Protein AF-A0A2G9UJF1-F1 (afdb_monomer_lite)

Organism: Teladorsagia circumcincta (NCBI:txid45464)

Radius of gyration: 28.94 Å; chains: 1; bounding box: 96×34×101 Å

pLDDT: mean 72.4, std 16.34, range [32.34, 91.12]

Structure (mmCIF, N/CA/C/O backbone):
data_AF-A0A2G9UJF1-F1
#
_entry.id   AF-A0A2G9UJF1-F1
#
loop_
_atom_site.group_PDB
_atom_site.id
_atom_site.type_symbol
_atom_site.label_atom_id
_atom_site.label_alt_id
_atom_site.label_comp_id
_atom_site.label_asym_id
_atom_site.label_entity_id
_atom_site.label_seq_id
_atom_site.pdbx_PDB_ins_code
_atom_site.Cartn_x
_atom_site.Cartn_y
_atom_site.Cartn_z
_atom_site.occupancy
_atom_site.B_iso_or_equiv
_atom_site.auth_seq_id
_atom_site.auth_comp_id
_atom_site.auth_asym_id
_atom_site.auth_atom_id
_atom_site.pdbx_PDB_model_num
ATOM 1 N N . MET A 1 1 ? 57.925 8.001 67.616 1.00 33.91 1 MET A N 1
ATOM 2 C CA . MET A 1 1 ? 57.788 6.537 67.754 1.00 33.91 1 MET A CA 1
ATOM 3 C C . MET A 1 1 ? 56.327 6.221 67.465 1.00 33.91 1 MET A C 1
ATOM 5 O O . MET A 1 1 ? 55.495 6.988 67.926 1.00 33.91 1 MET A O 1
ATOM 9 N N . SER A 1 2 ? 56.074 5.220 66.618 1.00 34.94 2 SER A N 1
ATOM 10 C CA . SER A 1 2 ? 54.789 4.689 66.114 1.00 34.94 2 SER A CA 1
ATOM 11 C C . SER A 1 2 ? 53.631 4.701 67.137 1.00 34.94 2 SER A C 1
ATOM 13 O O . SER A 1 2 ? 53.896 4.663 68.328 1.00 34.94 2 SER A O 1
ATOM 15 N N . GLN A 1 3 ? 52.340 4.686 66.783 1.00 32.34 3 GLN A N 1
ATOM 16 C CA . GLN A 1 3 ? 51.697 3.925 65.710 1.00 32.34 3 GLN A CA 1
ATOM 17 C C . GLN A 1 3 ? 50.234 4.382 65.508 1.00 32.34 3 GLN A C 1
ATOM 19 O O . GLN A 1 3 ? 49.592 4.891 66.420 1.00 32.34 3 GLN A O 1
ATOM 24 N N . LYS A 1 4 ? 49.764 4.161 64.282 1.00 39.44 4 LYS A N 1
ATOM 25 C CA . LYS A 1 4 ? 48.444 4.383 63.675 1.00 39.44 4 LYS A CA 1
ATOM 26 C C . LYS A 1 4 ? 47.326 3.573 64.354 1.00 39.44 4 LYS A C 1
ATOM 28 O O . LYS A 1 4 ? 47.559 2.398 64.621 1.00 39.44 4 LYS A O 1
ATOM 33 N N . THR A 1 5 ? 46.111 4.116 64.481 1.00 32.84 5 THR A N 1
ATOM 34 C CA . THR A 1 5 ? 44.854 3.386 64.184 1.00 32.84 5 THR A CA 1
ATOM 35 C C . THR A 1 5 ? 43.738 4.401 63.910 1.00 32.84 5 THR A C 1
ATOM 37 O O . THR A 1 5 ? 43.291 5.097 64.815 1.00 32.84 5 THR A O 1
ATOM 40 N N . GLU A 1 6 ? 43.355 4.512 62.639 1.00 36.22 6 GLU A N 1
ATOM 41 C CA . GLU A 1 6 ? 42.133 5.166 62.166 1.00 36.22 6 GLU A CA 1
ATOM 42 C C . GLU A 1 6 ? 40.998 4.142 62.283 1.00 36.22 6 GLU A C 1
ATOM 44 O O . GLU A 1 6 ? 41.146 3.008 61.822 1.00 36.22 6 GLU A O 1
ATOM 49 N N . THR A 1 7 ? 39.903 4.521 62.935 1.00 34.97 7 THR A N 1
ATOM 50 C CA . THR A 1 7 ? 38.626 3.803 62.885 1.00 34.97 7 THR A CA 1
ATOM 51 C C . THR A 1 7 ? 37.775 4.411 61.780 1.00 34.97 7 THR A C 1
ATOM 53 O O . THR A 1 7 ? 37.515 5.612 61.780 1.00 34.97 7 THR A O 1
ATOM 56 N N . SER A 1 8 ? 37.432 3.536 60.844 1.00 41.34 8 SER A N 1
ATOM 57 C CA . SER A 1 8 ? 36.454 3.644 59.769 1.00 41.34 8 SER A CA 1
ATOM 58 C C . SER A 1 8 ? 35.062 3.983 60.282 1.00 41.34 8 SER A C 1
ATOM 60 O O . SER A 1 8 ? 34.647 3.348 61.244 1.00 41.34 8 SER A O 1
ATOM 62 N N . ASP A 1 9 ? 34.369 4.875 59.582 1.00 36.41 9 ASP A N 1
ATOM 63 C CA . ASP A 1 9 ? 32.911 4.895 59.409 1.00 36.41 9 ASP A CA 1
ATOM 64 C C . ASP A 1 9 ? 32.661 5.666 58.097 1.00 36.41 9 ASP A C 1
ATOM 66 O O . ASP A 1 9 ? 32.435 6.874 58.093 1.00 36.41 9 ASP A O 1
ATOM 70 N N . ASP A 1 10 ? 32.853 4.974 56.969 1.00 40.16 10 ASP A N 1
ATOM 71 C CA . ASP A 1 10 ? 32.353 5.415 55.666 1.00 40.16 10 ASP A CA 1
ATOM 72 C C . ASP A 1 10 ? 30.919 4.880 55.557 1.00 40.16 10 ASP A C 1
ATOM 74 O O . ASP A 1 10 ? 30.698 3.725 55.187 1.00 40.16 10 ASP A O 1
ATOM 78 N N . ASP A 1 11 ? 29.950 5.707 55.951 1.00 46.09 11 ASP A N 1
ATOM 79 C CA . ASP A 1 11 ? 28.555 5.546 55.549 1.00 46.09 11 ASP A CA 1
ATOM 80 C C . ASP A 1 11 ? 28.490 5.862 54.046 1.00 46.09 11 ASP A C 1
ATOM 82 O O . ASP A 1 11 ? 28.353 7.013 53.626 1.00 46.09 11 ASP A O 1
ATOM 86 N N . GLU A 1 12 ? 28.677 4.832 53.219 1.00 46.00 12 GLU A N 1
ATOM 87 C CA . GLU A 1 12 ? 28.294 4.874 51.812 1.00 46.00 12 GLU A CA 1
ATOM 88 C C . GLU A 1 12 ? 26.764 4.954 51.759 1.00 46.00 12 GLU A C 1
ATOM 90 O O . GLU A 1 12 ? 26.063 3.943 51.783 1.00 46.00 12 GLU A O 1
ATOM 95 N N . ASP A 1 13 ? 26.250 6.185 51.736 1.00 43.88 13 ASP A N 1
ATOM 96 C CA . ASP A 1 13 ? 24.895 6.480 51.290 1.00 43.88 13 ASP A CA 1
ATOM 97 C C . ASP A 1 13 ? 24.738 5.885 49.880 1.00 43.88 13 ASP A C 1
ATOM 99 O O . ASP A 1 13 ? 25.184 6.465 48.884 1.00 43.88 13 ASP A O 1
ATOM 103 N N . GLU A 1 14 ? 24.129 4.699 49.794 1.00 41.69 14 GLU A N 1
ATOM 104 C CA . GLU A 1 14 ? 23.581 4.166 48.553 1.00 41.69 14 GLU A CA 1
ATOM 105 C C . GLU A 1 14 ? 22.534 5.173 48.067 1.00 41.69 14 GLU A C 1
ATOM 107 O O . GLU A 1 14 ? 21.384 5.196 48.508 1.00 41.69 14 GLU A O 1
ATOM 112 N N . VAL A 1 15 ? 22.968 6.076 47.187 1.00 47.06 15 VAL A N 1
ATOM 113 C CA . VAL A 1 15 ? 22.080 6.911 46.392 1.00 47.06 15 VAL A CA 1
ATOM 114 C C . VAL A 1 15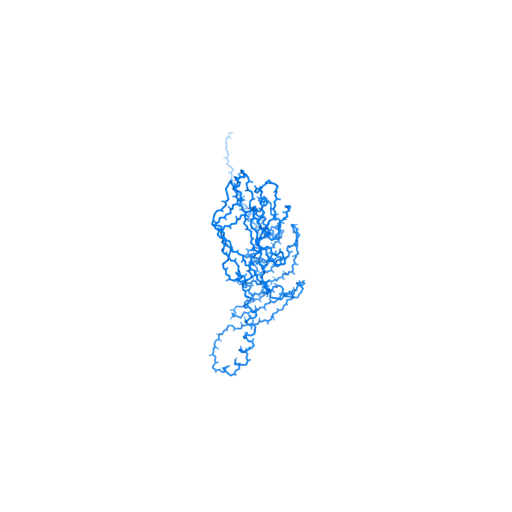 ? 21.262 5.937 45.556 1.00 47.06 15 VAL A C 1
ATOM 116 O O . VAL A 1 15 ? 21.744 5.435 44.543 1.00 47.06 15 VAL A O 1
ATOM 119 N N . GLU A 1 16 ? 20.042 5.636 46.005 1.00 43.28 16 GLU A N 1
ATOM 120 C CA . GLU A 1 16 ? 19.023 5.058 45.143 1.00 43.28 16 GLU A CA 1
ATOM 121 C C . GLU A 1 16 ? 18.920 5.989 43.932 1.00 43.28 16 GLU A C 1
ATOM 123 O O . GLU A 1 16 ? 18.423 7.117 44.025 1.00 43.28 16 GLU A O 1
ATOM 128 N N . GLU A 1 17 ? 19.489 5.550 42.806 1.00 42.12 17 GLU A N 1
ATOM 129 C CA . GLU A 1 17 ? 19.232 6.138 41.505 1.00 42.12 17 GLU A CA 1
ATOM 130 C C . GLU A 1 17 ? 17.715 6.079 41.335 1.00 42.12 17 GLU A C 1
ATOM 132 O O . GLU A 1 17 ? 17.143 5.025 41.064 1.00 42.12 17 GLU A O 1
ATOM 137 N N . ASN A 1 18 ? 17.047 7.210 41.581 1.00 45.59 18 ASN A N 1
ATOM 138 C CA . ASN A 1 18 ? 15.688 7.402 41.116 1.00 45.59 18 ASN A CA 1
ATOM 139 C C . ASN A 1 18 ? 15.753 7.102 39.624 1.00 45.59 18 ASN A C 1
ATOM 141 O O . ASN A 1 18 ? 16.416 7.831 38.886 1.00 45.59 18 ASN A O 1
ATOM 145 N N . GLU A 1 19 ? 15.136 5.997 39.212 1.00 47.41 19 GLU A N 1
ATOM 146 C CA . GLU A 1 19 ? 14.885 5.699 37.815 1.00 47.41 19 GLU A CA 1
ATOM 147 C C . GLU A 1 19 ? 14.099 6.892 37.276 1.00 47.41 19 GLU A C 1
ATOM 149 O O . GLU A 1 19 ? 12.889 7.001 37.483 1.00 47.41 19 GLU A O 1
ATOM 154 N N . ASP A 1 20 ? 14.824 7.847 36.690 1.00 53.78 20 ASP A N 1
ATOM 155 C CA . ASP A 1 20 ? 14.259 9.020 36.052 1.00 53.78 20 ASP A CA 1
ATOM 156 C C . ASP A 1 20 ? 13.128 8.517 35.163 1.00 53.78 20 ASP A C 1
ATOM 158 O O . ASP A 1 20 ? 13.366 7.709 34.260 1.00 53.78 20 ASP A O 1
ATOM 162 N N . GLU A 1 21 ? 11.894 8.954 35.440 1.00 50.75 21 GLU A N 1
ATOM 163 C CA . GLU A 1 21 ? 10.748 8.699 34.576 1.00 50.75 21 GLU A CA 1
ATOM 164 C C . GLU A 1 21 ? 11.161 9.091 33.154 1.00 50.75 21 GLU A C 1
ATOM 166 O O . GLU A 1 21 ? 11.243 10.275 32.811 1.00 50.75 21 GLU A O 1
ATOM 171 N N . VAL A 1 22 ? 11.502 8.091 32.334 1.00 55.78 22 VAL A N 1
ATOM 172 C CA . VAL A 1 22 ? 12.028 8.301 30.990 1.00 55.78 22 VAL A CA 1
ATOM 173 C C . VAL A 1 22 ? 10.922 8.968 30.201 1.00 55.78 22 VAL A C 1
ATOM 175 O O . VAL A 1 22 ? 9.988 8.307 29.754 1.00 55.78 22 VAL A O 1
ATOM 178 N N . ASN A 1 23 ? 11.002 10.289 30.054 1.00 52.09 23 ASN A N 1
ATOM 179 C CA . ASN A 1 23 ? 9.987 11.035 29.339 1.00 52.09 23 ASN A CA 1
ATOM 180 C C . ASN A 1 23 ? 9.967 10.536 27.880 1.00 52.09 23 ASN A C 1
ATOM 182 O O . ASN A 1 23 ? 10.921 10.791 27.134 1.00 52.09 23 ASN A O 1
ATOM 186 N N . PRO A 1 24 ? 8.894 9.857 27.432 1.00 52.72 24 PRO A N 1
ATOM 187 C CA . PRO A 1 24 ? 8.840 9.254 26.103 1.00 52.72 24 PRO A CA 1
ATOM 188 C C . PRO A 1 24 ? 8.869 10.304 24.980 1.00 52.72 24 PRO A C 1
ATOM 190 O O . PRO A 1 24 ? 9.110 9.965 23.823 1.00 52.72 24 PRO A O 1
ATOM 193 N N . SER A 1 25 ? 8.696 11.597 25.296 1.00 58.84 25 SER A N 1
ATOM 194 C CA . SER A 1 25 ? 8.896 12.678 24.327 1.00 58.84 25 SER A CA 1
ATOM 195 C C . SER A 1 25 ? 10.366 12.930 23.975 1.00 58.84 25 SER A C 1
ATOM 197 O O . SER A 1 25 ? 10.631 13.554 22.948 1.00 58.84 25 SER A O 1
ATOM 199 N N . LEU A 1 26 ? 11.318 12.497 24.813 1.00 57.78 26 LEU A N 1
ATOM 200 C CA . LEU A 1 26 ? 12.757 12.683 24.578 1.00 57.78 26 LEU A CA 1
ATOM 201 C C . LEU A 1 26 ? 13.316 11.665 23.572 1.00 57.78 26 LEU A C 1
ATOM 203 O O . LEU A 1 26 ? 14.229 12.006 22.827 1.00 57.78 26 LEU A O 1
ATOM 207 N N . ASN A 1 27 ? 12.723 10.468 23.490 1.00 65.44 27 ASN A N 1
ATOM 208 C CA . ASN A 1 27 ? 13.118 9.396 22.571 1.00 65.44 27 ASN A CA 1
ATOM 209 C C . ASN A 1 27 ? 11.886 8.805 21.859 1.00 65.44 27 ASN A C 1
ATOM 211 O O . ASN A 1 27 ? 11.467 7.690 22.177 1.00 65.44 27 ASN A O 1
ATOM 215 N N . PRO A 1 28 ? 11.269 9.535 20.911 1.00 70.06 28 PRO A N 1
ATOM 216 C CA . PRO A 1 28 ? 10.121 9.014 20.184 1.00 70.06 28 PRO A CA 1
ATOM 217 C C . PRO A 1 28 ? 10.532 7.797 19.352 1.00 70.06 28 PRO A C 1
ATOM 219 O O . PRO A 1 28 ? 11.593 7.786 18.725 1.00 70.06 28 PRO A O 1
ATOM 222 N N . HIS A 1 29 ? 9.659 6.797 19.292 1.00 77.25 29 HIS A N 1
ATOM 223 C CA . HIS A 1 29 ? 9.800 5.720 18.324 1.00 77.25 29 HIS A CA 1
ATOM 224 C C . HIS A 1 29 ? 9.595 6.268 16.914 1.00 77.25 29 HIS A C 1
ATOM 226 O O . HIS A 1 29 ? 8.967 7.308 16.707 1.00 77.25 29 HIS A O 1
ATOM 232 N N . VAL A 1 30 ? 10.157 5.590 15.922 1.00 80.56 30 VAL A N 1
ATOM 233 C CA . VAL A 1 30 ? 10.197 6.112 14.560 1.00 80.56 30 VAL A CA 1
ATOM 234 C C . VAL A 1 30 ? 9.833 5.022 13.568 1.00 80.56 30 VAL A C 1
ATOM 236 O O . VAL A 1 30 ? 10.267 3.881 13.697 1.00 80.56 30 VAL A O 1
ATOM 239 N N . ILE A 1 31 ? 9.039 5.390 12.568 1.00 80.19 31 ILE A N 1
ATOM 240 C CA . ILE A 1 31 ? 8.749 4.568 11.398 1.00 80.19 31 ILE A CA 1
ATOM 241 C C . ILE A 1 31 ? 9.551 5.143 10.242 1.00 80.19 31 ILE A C 1
ATOM 243 O O . ILE A 1 31 ? 9.355 6.299 9.863 1.00 80.19 31 ILE A O 1
ATOM 247 N N . SER A 1 32 ? 10.432 4.328 9.675 1.00 81.44 32 SER A N 1
ATOM 248 C CA . SER A 1 32 ? 11.244 4.702 8.523 1.00 81.44 32 SER A CA 1
ATOM 249 C C . SER A 1 32 ? 10.793 3.930 7.288 1.00 81.44 32 SER A C 1
ATOM 251 O O . SER A 1 32 ? 10.699 2.703 7.320 1.00 81.44 32 SER A O 1
ATOM 253 N N . VAL A 1 33 ? 10.519 4.640 6.193 1.00 75.19 33 VAL A N 1
ATOM 254 C CA . VAL A 1 33 ? 10.193 4.037 4.894 1.00 75.19 33 VAL A CA 1
ATOM 255 C C . VAL A 1 33 ? 11.425 4.096 4.008 1.00 75.19 33 VAL A C 1
ATOM 257 O O . VAL A 1 33 ? 11.962 5.171 3.753 1.00 75.19 33 VAL A O 1
ATOM 260 N N . PHE A 1 34 ? 11.860 2.941 3.514 1.00 75.31 34 PHE A N 1
ATOM 261 C CA . PHE A 1 34 ? 13.031 2.823 2.652 1.00 75.31 34 PHE A CA 1
ATOM 262 C C . PHE A 1 34 ? 12.611 2.580 1.204 1.00 75.31 34 PHE A C 1
ATOM 264 O O . PHE A 1 34 ? 11.796 1.702 0.922 1.00 75.31 34 PHE A O 1
ATOM 271 N N . ASP A 1 35 ? 13.203 3.334 0.279 1.00 70.88 35 ASP A N 1
ATOM 272 C CA . ASP A 1 35 ? 13.165 2.998 -1.143 1.00 70.88 35 ASP A CA 1
ATOM 273 C C . ASP A 1 35 ? 14.324 2.042 -1.431 1.00 70.88 35 ASP A C 1
ATOM 275 O O . ASP A 1 35 ? 15.495 2.434 -1.413 1.00 70.88 35 ASP A O 1
ATOM 279 N N . LEU A 1 36 ? 13.989 0.781 -1.707 1.00 70.94 36 LEU A N 1
ATOM 280 C CA . LEU A 1 36 ? 14.959 -0.285 -1.975 1.00 70.94 36 LEU A CA 1
ATOM 281 C C . LEU A 1 36 ? 15.839 -0.008 -3.201 1.00 70.94 36 LEU A C 1
ATOM 283 O O . LEU A 1 36 ? 16.840 -0.686 -3.394 1.00 70.94 36 LEU A O 1
ATOM 287 N N . ARG A 1 37 ? 15.504 0.987 -4.028 1.00 73.19 37 ARG A N 1
ATOM 288 C CA . ARG A 1 37 ? 16.333 1.409 -5.165 1.00 73.19 37 ARG A CA 1
ATOM 289 C C . ARG A 1 37 ? 17.435 2.388 -4.753 1.00 73.19 37 ARG A C 1
ATOM 291 O O . ARG A 1 37 ? 18.397 2.553 -5.497 1.00 73.19 37 ARG A O 1
ATOM 298 N N . LYS A 1 38 ? 17.287 3.060 -3.604 1.00 69.81 38 LYS A N 1
ATOM 299 C CA . LYS A 1 38 ? 18.187 4.123 -3.121 1.00 69.81 38 LYS A CA 1
ATOM 300 C C . LYS A 1 38 ? 19.139 3.668 -2.006 1.00 69.81 38 LYS A C 1
ATOM 302 O O . LYS A 1 38 ? 20.125 4.349 -1.771 1.00 69.81 38 LYS A O 1
ATOM 307 N N . CYS A 1 39 ? 18.890 2.510 -1.387 1.00 53.06 39 CYS A N 1
ATOM 308 C CA . CYS A 1 39 ? 19.798 1.693 -0.555 1.00 53.06 39 CYS A CA 1
ATOM 309 C C . CYS A 1 39 ? 20.609 2.336 0.596 1.00 53.06 39 CYS A C 1
ATOM 311 O O . CYS A 1 39 ? 21.350 1.593 1.237 1.00 53.06 39 CYS A O 1
ATOM 313 N N . THR A 1 40 ? 20.501 3.630 0.911 1.00 68.56 40 THR A N 1
ATOM 314 C CA . THR A 1 40 ? 21.317 4.239 1.987 1.00 68.56 40 THR A CA 1
ATOM 315 C C . THR A 1 40 ? 20.518 4.994 3.037 1.00 68.56 40 THR A C 1
ATOM 317 O O . THR A 1 40 ? 20.814 4.842 4.218 1.00 68.56 40 THR A O 1
ATOM 320 N N . ASP A 1 41 ? 19.478 5.730 2.641 1.00 76.12 41 ASP A N 1
ATOM 321 C CA . ASP A 1 41 ? 18.735 6.607 3.550 1.00 76.12 41 ASP A CA 1
ATOM 322 C C . ASP A 1 41 ? 17.223 6.349 3.476 1.00 76.12 41 ASP A C 1
ATOM 324 O O . ASP A 1 41 ? 16.695 6.056 2.392 1.00 76.12 41 ASP A O 1
ATOM 328 N N . PRO A 1 42 ? 16.501 6.438 4.611 1.00 74.44 42 PRO A N 1
ATOM 329 C CA . PRO A 1 42 ? 15.051 6.380 4.590 1.00 74.44 42 PRO A CA 1
ATOM 330 C C . PRO A 1 42 ? 14.510 7.571 3.799 1.00 74.44 42 PRO A C 1
ATOM 332 O O . PRO A 1 42 ? 14.932 8.707 3.974 1.00 74.44 42 PRO A O 1
ATOM 335 N N . VAL A 1 43 ? 13.548 7.296 2.928 1.00 74.50 43 VAL A N 1
ATOM 336 C CA . VAL A 1 43 ? 12.841 8.309 2.134 1.00 74.50 43 VAL A CA 1
ATOM 337 C C . VAL A 1 43 ? 11.788 9.025 2.978 1.00 74.50 43 VAL A C 1
ATOM 339 O O . VAL A 1 43 ? 11.285 10.074 2.589 1.00 74.50 43 VAL A O 1
ATOM 342 N N . LEU A 1 44 ? 11.423 8.439 4.118 1.00 76.12 44 LEU A N 1
ATOM 343 C CA . LEU A 1 44 ? 10.433 8.981 5.028 1.00 76.12 44 LEU A CA 1
ATOM 344 C C . LEU A 1 44 ? 10.749 8.576 6.455 1.00 76.12 44 LEU A C 1
ATOM 346 O O . LEU A 1 44 ? 11.027 7.403 6.704 1.00 76.12 44 LEU A O 1
ATOM 350 N N . THR A 1 45 ? 10.623 9.513 7.386 1.00 79.31 45 THR A N 1
ATOM 351 C CA . THR A 1 45 ? 10.830 9.261 8.811 1.00 79.31 45 THR A CA 1
ATOM 352 C C . THR A 1 45 ? 9.692 9.881 9.613 1.00 79.31 45 THR A C 1
ATOM 354 O O . THR A 1 45 ? 9.521 11.096 9.635 1.00 79.31 45 THR A O 1
ATOM 357 N N . ILE A 1 46 ? 8.903 9.047 10.286 1.00 79.00 46 ILE A N 1
ATOM 358 C CA . ILE A 1 46 ? 7.706 9.455 11.024 1.00 79.00 46 ILE A CA 1
ATOM 359 C C . ILE A 1 46 ? 7.929 9.188 12.506 1.00 79.00 46 ILE A C 1
ATOM 361 O O . ILE A 1 46 ? 8.134 8.045 12.907 1.00 79.00 46 ILE A O 1
ATOM 365 N N . LYS A 1 47 ? 7.850 10.229 13.335 1.00 79.00 47 LYS A N 1
ATOM 366 C CA . LYS A 1 47 ? 7.946 10.098 14.794 1.00 79.00 47 LYS A CA 1
ATOM 367 C C . LYS A 1 47 ? 6.603 9.681 15.384 1.00 79.00 47 LYS A C 1
ATOM 369 O O . LYS A 1 47 ? 5.589 10.317 15.115 1.00 79.00 47 LYS A O 1
ATOM 374 N N . VAL A 1 48 ? 6.623 8.668 16.235 1.00 74.69 48 VAL A N 1
ATOM 375 C CA . VAL A 1 48 ? 5.498 8.149 17.011 1.00 74.69 48 VAL A CA 1
ATOM 376 C C . VAL A 1 48 ? 5.891 8.126 18.488 1.00 74.69 48 VAL A C 1
ATOM 378 O O . VAL A 1 48 ? 6.958 7.658 18.864 1.00 74.69 48 VAL A O 1
ATOM 381 N N . GLY A 1 49 ? 5.049 8.700 19.346 1.00 71.06 49 GLY A N 1
ATOM 382 C CA . GLY A 1 49 ? 5.398 8.974 20.748 1.00 71.06 49 GLY A CA 1
ATOM 383 C C . GLY A 1 49 ? 5.400 7.762 21.686 1.00 71.06 49 GLY A C 1
ATOM 384 O O . GLY A 1 49 ? 5.545 7.938 22.890 1.00 71.06 49 GLY A O 1
ATOM 385 N N . SER A 1 50 ? 5.174 6.549 21.182 1.00 80.88 50 SER A N 1
ATOM 386 C CA . SER A 1 50 ? 5.067 5.324 21.987 1.00 80.88 50 SER A CA 1
ATOM 387 C C . SER A 1 50 ? 5.531 4.113 21.183 1.00 80.88 50 SER A C 1
ATOM 389 O O . SER A 1 50 ? 5.644 4.191 19.957 1.00 80.88 50 SER A O 1
ATOM 391 N N . SER A 1 51 ? 5.828 3.010 21.874 1.00 83.12 51 SER A N 1
ATOM 392 C CA . SER A 1 51 ? 6.328 1.780 21.256 1.00 83.12 51 SER A CA 1
ATOM 393 C C . SER A 1 51 ? 5.347 1.238 20.224 1.00 83.12 51 SER A C 1
ATOM 395 O O . SER A 1 51 ? 4.131 1.268 20.417 1.00 83.12 51 SER A O 1
ATOM 397 N N . ILE A 1 52 ? 5.890 0.821 19.083 1.00 85.50 52 ILE A N 1
ATOM 398 C CA . ILE A 1 52 ? 5.122 0.418 17.910 1.00 85.50 52 ILE A CA 1
ATOM 399 C C . ILE A 1 52 ? 4.878 -1.085 17.983 1.00 85.50 52 ILE A C 1
ATOM 401 O O . ILE A 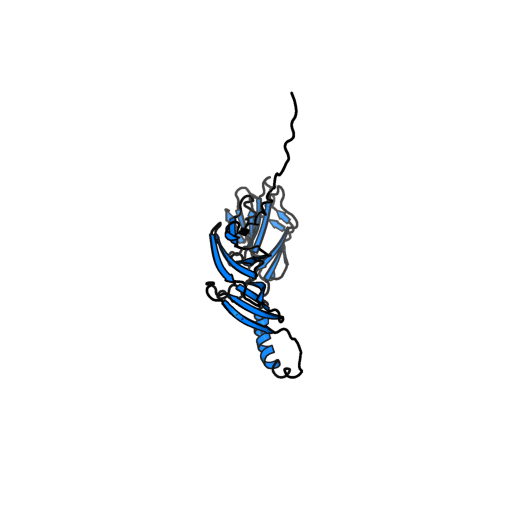1 52 ? 5.821 -1.870 17.925 1.00 85.50 52 ILE A O 1
ATOM 405 N N . ASN A 1 53 ? 3.608 -1.473 18.012 1.00 84.69 53 ASN A N 1
ATOM 406 C CA . ASN A 1 53 ? 3.193 -2.869 17.953 1.00 84.69 53 ASN A CA 1
ATOM 407 C C . ASN A 1 53 ? 3.077 -3.358 16.505 1.00 84.69 53 ASN A C 1
ATOM 409 O O . ASN A 1 53 ? 3.494 -4.459 16.151 1.00 84.69 53 ASN A O 1
ATOM 413 N N . ARG A 1 54 ? 2.472 -2.524 15.649 1.00 86.75 54 ARG A N 1
ATOM 414 C CA . ARG A 1 54 ? 2.107 -2.891 14.279 1.00 86.75 54 ARG A CA 1
ATOM 415 C C . ARG A 1 54 ? 2.248 -1.704 13.342 1.00 86.75 54 ARG A C 1
ATOM 417 O O . ARG A 1 54 ? 1.849 -0.595 13.679 1.00 86.75 54 ARG A O 1
ATOM 424 N N . VAL A 1 55 ? 2.738 -1.963 12.137 1.00 88.25 55 VAL A N 1
ATOM 425 C CA . VAL A 1 55 ? 2.732 -1.021 11.012 1.00 88.25 55 VAL A CA 1
ATOM 426 C C . VAL A 1 55 ? 2.199 -1.750 9.792 1.00 88.25 55 VAL A C 1
ATOM 428 O O . VAL A 1 55 ? 2.462 -2.939 9.616 1.00 88.25 55 VAL A O 1
ATOM 431 N N . GLY A 1 56 ? 1.464 -1.045 8.942 1.00 86.44 56 GLY A N 1
ATOM 432 C CA . GLY A 1 56 ? 1.029 -1.594 7.669 1.00 86.44 56 GLY A CA 1
ATOM 433 C C . GLY A 1 56 ? 0.693 -0.521 6.647 1.00 86.44 56 GLY A C 1
ATOM 434 O O . GLY A 1 56 ? 0.540 0.659 6.964 1.00 86.44 56 GLY A O 1
ATOM 435 N N . CYS A 1 57 ? 0.558 -0.955 5.399 1.00 86.00 57 CYS A N 1
ATOM 436 C CA . CYS A 1 57 ? 0.127 -0.114 4.291 1.00 86.00 57 CYS A CA 1
ATOM 437 C C . CYS A 1 57 ? -1.297 -0.513 3.895 1.00 86.00 57 CYS A C 1
ATOM 439 O O . CYS A 1 57 ? -1.535 -1.649 3.494 1.00 86.00 57 CYS A O 1
ATOM 441 N N . LEU A 1 58 ? -2.240 0.426 3.979 1.00 86.06 58 LEU A N 1
ATOM 442 C CA . LEU A 1 58 ? -3.606 0.253 3.470 1.00 86.06 58 LEU A CA 1
ATOM 443 C C . LEU A 1 58 ? -3.669 0.543 1.964 1.00 86.06 58 LEU A C 1
ATOM 445 O O . LEU A 1 58 ? -4.485 -0.023 1.240 1.00 86.06 58 LEU A O 1
ATOM 449 N N . SER A 1 59 ? -2.810 1.447 1.491 1.00 83.00 59 SER A N 1
ATOM 450 C CA . SER A 1 59 ? -2.570 1.740 0.075 1.00 83.00 59 SER A CA 1
ATOM 451 C C . SER A 1 59 ? -1.183 2.371 -0.096 1.00 83.00 59 SER A C 1
ATOM 453 O O . SER A 1 59 ? -0.506 2.642 0.894 1.00 83.00 59 SER A O 1
ATOM 455 N N . LYS A 1 60 ? -0.779 2.691 -1.333 1.00 76.81 60 LYS A N 1
ATOM 456 C CA . LYS A 1 60 ? 0.478 3.420 -1.606 1.00 76.81 60 LYS A CA 1
ATOM 457 C C . LYS A 1 60 ? 0.595 4.750 -0.857 1.00 76.81 60 LYS A C 1
ATOM 459 O O . LYS A 1 60 ? 1.700 5.190 -0.572 1.00 76.81 60 LYS A O 1
ATOM 464 N N . ARG A 1 61 ? -0.542 5.394 -0.574 1.00 82.25 61 ARG A N 1
ATOM 465 C CA . ARG A 1 61 ? -0.620 6.709 0.078 1.00 82.25 61 ARG A CA 1
ATOM 466 C C . ARG A 1 61 ? -1.285 6.661 1.450 1.00 82.25 61 ARG A C 1
ATOM 468 O O . ARG A 1 61 ? -1.657 7.700 1.972 1.00 82.25 61 ARG A O 1
ATOM 475 N N . LEU A 1 62 ? -1.491 5.472 2.016 1.00 87.56 62 LEU A N 1
ATOM 476 C CA . LEU A 1 62 ? -2.089 5.323 3.340 1.00 87.56 62 LEU A CA 1
ATOM 477 C C . LEU A 1 62 ? -1.301 4.292 4.122 1.00 87.56 62 LEU A C 1
ATOM 479 O O . LEU A 1 62 ? -1.402 3.092 3.863 1.00 87.56 62 LEU A O 1
ATOM 483 N N . ILE A 1 63 ? -0.540 4.784 5.085 1.00 89.69 63 ILE A N 1
ATOM 484 C CA . ILE A 1 63 ? 0.236 3.979 6.021 1.00 89.69 63 ILE A CA 1
ATOM 485 C C . ILE A 1 63 ? -0.417 4.140 7.387 1.00 89.69 63 ILE A C 1
ATOM 487 O O . ILE A 1 63 ? -0.901 5.221 7.715 1.00 89.69 63 ILE A O 1
ATOM 491 N N . TYR A 1 64 ? -0.448 3.084 8.186 1.00 90.62 64 TYR A N 1
ATOM 492 C CA . TYR A 1 64 ? -0.898 3.171 9.567 1.00 90.62 64 TYR A CA 1
ATOM 493 C C . TYR A 1 64 ? 0.131 2.573 10.511 1.00 90.62 64 TYR A C 1
ATOM 495 O O . TYR A 1 64 ? 0.882 1.665 10.150 1.00 90.62 64 TYR A O 1
ATOM 503 N N . ALA A 1 65 ? 0.131 3.082 11.735 1.00 89.88 65 ALA A N 1
ATOM 504 C CA . ALA A 1 65 ? 0.892 2.520 12.830 1.00 89.88 65 ALA A CA 1
ATOM 505 C C . ALA A 1 65 ? 0.040 2.452 14.082 1.00 89.88 65 ALA A C 1
ATOM 507 O O . ALA A 1 65 ? -0.674 3.399 14.418 1.00 89.88 65 ALA A O 1
ATOM 508 N N . CYS A 1 66 ? 0.147 1.325 14.763 1.00 88.81 66 CYS A N 1
ATOM 509 C CA . CYS A 1 66 ? -0.502 1.068 16.027 1.00 88.81 66 CYS A CA 1
ATOM 510 C C . CYS A 1 66 ? 0.565 0.927 17.099 1.00 88.81 66 CYS A C 1
ATOM 512 O O . CYS A 1 66 ? 1.542 0.193 16.926 1.00 88.81 66 CYS A O 1
ATOM 514 N N . THR A 1 67 ? 0.359 1.624 18.202 1.00 87.56 67 THR A N 1
ATOM 515 C CA . THR A 1 67 ? 1.254 1.610 19.353 1.00 87.56 67 THR A CA 1
ATOM 516 C C . THR A 1 67 ? 0.708 0.710 20.456 1.00 87.56 67 THR A C 1
ATOM 518 O O . THR A 1 67 ? -0.479 0.372 20.473 1.00 87.56 67 THR A O 1
ATOM 521 N N . ASP A 1 68 ? 1.577 0.309 21.380 1.00 84.88 68 ASP A N 1
ATOM 522 C CA . ASP A 1 68 ? 1.226 -0.588 22.490 1.00 84.88 68 ASP A CA 1
ATOM 523 C C . ASP A 1 68 ? 0.220 0.032 23.471 1.00 84.88 68 ASP A C 1
ATOM 525 O O . ASP A 1 68 ? -0.575 -0.675 24.085 1.00 84.88 68 ASP A O 1
ATOM 529 N N . ASP A 1 69 ? 0.164 1.363 23.545 1.00 85.75 69 ASP A N 1
ATOM 530 C CA . ASP A 1 69 ? -0.861 2.112 24.282 1.00 85.75 69 ASP A CA 1
ATOM 531 C C . ASP A 1 69 ? -2.191 2.228 23.510 1.00 85.75 69 ASP A C 1
ATOM 533 O O . ASP A 1 69 ? -3.030 3.090 23.794 1.00 85.75 69 ASP A O 1
ATOM 537 N N . ASN A 1 70 ? -2.399 1.337 22.534 1.00 87.44 70 ASN A N 1
ATOM 538 C CA . ASN A 1 70 ? -3.629 1.191 21.771 1.00 87.44 70 ASN A CA 1
ATOM 539 C C . ASN A 1 70 ? -3.985 2.460 20.970 1.00 87.44 70 ASN A C 1
ATOM 541 O O . ASN A 1 70 ? -5.151 2.692 20.652 1.00 87.44 70 ASN A O 1
ATOM 545 N N . LYS A 1 71 ? -3.016 3.305 20.605 1.00 88.62 71 LYS A N 1
ATOM 546 C CA . LYS A 1 71 ? -3.258 4.394 19.648 1.00 88.62 71 LYS A CA 1
ATOM 547 C C . LYS A 1 71 ? -3.070 3.895 18.221 1.00 88.62 71 LYS A C 1
ATOM 549 O O . LYS A 1 71 ? -2.329 2.949 17.966 1.00 88.62 71 LYS A O 1
ATOM 554 N N . CYS A 1 72 ? -3.758 4.534 17.282 1.00 90.19 72 CYS A N 1
ATOM 555 C CA . CYS A 1 72 ? -3.573 4.301 15.855 1.00 90.19 72 CYS A CA 1
ATOM 556 C C . CYS A 1 72 ? -3.396 5.629 15.142 1.00 90.19 72 CYS A C 1
ATOM 558 O O . CYS A 1 72 ? -4.273 6.488 15.219 1.00 90.19 72 CYS A O 1
ATOM 560 N N . SER A 1 73 ? -2.294 5.773 14.423 1.00 90.62 73 SER A N 1
ATOM 561 C CA . SER A 1 73 ? -2.021 6.931 13.583 1.00 90.62 73 SER A CA 1
ATOM 562 C C . SER A 1 73 ? -2.048 6.510 12.123 1.00 90.62 73 SER A C 1
ATOM 564 O O . SER A 1 73 ? -1.474 5.483 11.761 1.00 90.62 73 SER A O 1
ATOM 566 N N . VAL A 1 74 ? -2.715 7.305 11.293 1.00 91.12 74 VAL A N 1
ATOM 567 C CA . VAL A 1 74 ? -2.798 7.125 9.844 1.00 91.12 74 VAL A CA 1
ATOM 568 C C . VAL A 1 74 ? -2.088 8.284 9.164 1.00 91.12 74 VAL A C 1
ATOM 570 O O . VAL A 1 74 ? -2.354 9.451 9.460 1.00 91.12 74 VAL A O 1
ATOM 573 N N . PHE A 1 75 ? -1.224 7.942 8.221 1.00 89.81 75 PHE A N 1
ATOM 574 C CA . PHE A 1 75 ? -0.310 8.841 7.541 1.00 89.81 75 PHE A CA 1
ATOM 575 C C . PHE A 1 75 ? -0.544 8.818 6.036 1.00 89.81 75 PHE A C 1
ATOM 577 O O . PHE A 1 75 ? -0.798 7.757 5.453 1.00 89.81 75 PHE A O 1
ATOM 584 N N . VAL A 1 76 ? -0.390 9.983 5.414 1.00 88.56 76 VAL A N 1
ATOM 585 C CA . VAL A 1 76 ? -0.421 10.164 3.964 1.00 88.56 76 VAL A CA 1
ATOM 586 C C . VAL A 1 76 ? 0.944 10.684 3.516 1.00 88.56 76 VAL A C 1
ATOM 588 O O . VAL A 1 76 ? 1.228 11.867 3.685 1.00 88.56 76 VAL A O 1
ATOM 591 N N . PRO A 1 77 ? 1.821 9.819 2.978 1.00 83.31 77 PRO A N 1
ATOM 592 C CA . PRO A 1 77 ? 3.060 10.274 2.365 1.00 83.31 77 PRO A CA 1
ATOM 593 C C . PRO A 1 77 ? 2.757 10.979 1.037 1.00 83.31 77 PRO A C 1
ATOM 595 O O . PRO A 1 77 ? 2.217 10.367 0.109 1.00 83.31 77 PRO A O 1
ATOM 598 N N . ASN A 1 78 ? 3.119 12.256 0.940 1.00 81.25 78 ASN A N 1
ATOM 599 C CA . ASN A 1 78 ? 2.953 13.067 -0.268 1.00 81.25 78 ASN A CA 1
ATOM 600 C C . ASN A 1 78 ? 4.213 13.027 -1.140 1.00 81.25 78 ASN A C 1
ATOM 602 O O . ASN A 1 78 ? 4.128 12.863 -2.360 1.00 81.25 78 ASN A O 1
ATOM 606 N N . ALA A 1 79 ? 5.379 13.147 -0.505 1.00 77.31 79 ALA A N 1
ATOM 607 C CA . ALA A 1 79 ? 6.699 13.139 -1.125 1.00 77.31 79 ALA A CA 1
ATOM 608 C C . ALA A 1 79 ? 7.748 12.609 -0.119 1.00 77.31 79 ALA A C 1
ATOM 610 O O . ALA A 1 79 ? 7.416 12.391 1.048 1.00 77.31 79 ALA A O 1
ATOM 611 N N . PRO A 1 80 ? 9.004 12.362 -0.540 1.00 76.31 80 PRO A N 1
ATOM 612 C CA . PRO A 1 80 ? 10.095 12.117 0.400 1.00 76.31 80 PRO A CA 1
ATOM 613 C C . PRO A 1 80 ? 10.145 13.196 1.485 1.00 76.31 80 PRO A C 1
ATOM 615 O O . PRO A 1 80 ? 10.070 14.378 1.159 1.00 76.31 80 PRO A O 1
ATOM 618 N N . ASP A 1 81 ? 10.232 12.778 2.745 1.00 75.81 81 ASP A N 1
ATOM 619 C CA . ASP A 1 81 ? 10.188 13.633 3.942 1.00 75.81 81 ASP A CA 1
ATOM 620 C C . ASP A 1 81 ? 8.927 14.512 4.118 1.00 75.81 81 ASP A C 1
ATOM 622 O O . ASP A 1 81 ? 8.877 15.337 5.029 1.00 75.81 81 ASP A O 1
ATOM 626 N N . ASP A 1 82 ? 7.881 14.303 3.311 1.00 80.81 82 ASP A N 1
ATOM 627 C CA . ASP A 1 82 ? 6.607 15.030 3.378 1.00 80.81 82 ASP A CA 1
ATOM 628 C C . ASP A 1 82 ? 5.457 14.070 3.720 1.00 80.81 82 ASP A C 1
ATOM 630 O O . ASP A 1 82 ? 4.995 13.280 2.885 1.00 80.81 82 ASP A O 1
ATOM 634 N N . VAL A 1 83 ? 5.021 14.121 4.982 1.00 83.25 83 VAL A N 1
ATOM 635 C CA . VAL A 1 83 ? 3.976 13.257 5.544 1.00 83.25 83 VAL A CA 1
ATOM 636 C C . VAL A 1 83 ? 2.914 14.084 6.225 1.00 83.25 83 VAL A C 1
ATOM 638 O O . VAL A 1 83 ? 3.183 14.750 7.225 1.00 83.25 83 VAL A O 1
ATOM 641 N N . ASP A 1 84 ? 1.682 13.903 5.773 1.00 85.94 84 ASP A N 1
ATOM 642 C CA . ASP A 1 84 ? 0.523 14.407 6.483 1.00 85.94 84 ASP A CA 1
ATOM 643 C C . ASP A 1 84 ? 0.001 13.380 7.485 1.00 85.94 84 ASP A C 1
ATOM 645 O O . ASP A 1 84 ? -0.151 12.187 7.197 1.00 85.94 84 ASP A O 1
ATOM 649 N N . TYR A 1 85 ? -0.344 13.870 8.672 1.00 86.62 85 TYR A N 1
ATOM 650 C CA . TYR A 1 85 ? -1.196 13.140 9.597 1.00 86.62 85 TYR A CA 1
ATOM 651 C C . TYR A 1 85 ? -2.636 13.237 9.112 1.00 86.62 85 TYR A C 1
ATOM 653 O O . TYR A 1 85 ? -3.245 14.304 9.173 1.00 86.62 85 TYR A O 1
ATOM 661 N N . LEU A 1 86 ? -3.195 12.113 8.666 1.00 88.69 86 LEU A N 1
ATOM 662 C CA . LEU A 1 86 ? -4.609 12.062 8.326 1.00 88.69 86 LEU A CA 1
ATOM 663 C C . LEU A 1 86 ? -5.445 11.954 9.596 1.00 88.69 86 LEU A C 1
ATOM 665 O O . LEU A 1 86 ? -6.350 12.745 9.817 1.00 88.69 86 LEU A O 1
ATOM 669 N N . PHE A 1 87 ? -5.160 10.964 10.437 1.00 90.44 87 PHE A N 1
ATOM 670 C CA . PHE A 1 87 ? -6.006 10.670 11.586 1.00 90.44 87 PHE A CA 1
ATOM 671 C C . PHE A 1 87 ? -5.209 10.072 12.732 1.00 90.44 87 PHE A C 1
ATOM 673 O O . PHE A 1 87 ? -4.287 9.290 12.513 1.00 90.44 87 PHE A O 1
ATOM 680 N N . MET A 1 88 ? -5.609 10.406 13.956 1.00 89.12 88 MET A N 1
ATOM 681 C CA . MET A 1 88 ? -5.086 9.792 15.166 1.00 89.12 88 MET A CA 1
ATOM 682 C C . MET A 1 88 ? -6.251 9.335 16.036 1.00 89.12 88 MET A C 1
ATOM 684 O O . MET A 1 88 ? -7.044 10.138 16.529 1.00 89.12 88 MET A O 1
ATOM 688 N N . ARG A 1 89 ? -6.342 8.024 16.236 1.00 88.19 89 ARG A N 1
ATOM 689 C CA . ARG A 1 89 ? -7.213 7.405 17.225 1.00 88.19 89 ARG A CA 1
ATOM 690 C C . ARG A 1 89 ? -6.428 7.255 18.514 1.00 88.19 89 ARG A C 1
ATOM 692 O O . ARG A 1 89 ? -5.475 6.481 18.568 1.00 88.19 89 ARG A O 1
ATOM 699 N N . ASN A 1 90 ? -6.857 7.954 19.554 1.00 86.19 90 ASN A N 1
ATOM 700 C CA . ASN A 1 90 ? -6.342 7.719 20.897 1.00 86.19 90 ASN A CA 1
ATOM 701 C C . ASN A 1 90 ? -6.891 6.402 21.457 1.00 86.19 90 ASN A C 1
ATOM 703 O O . ASN A 1 90 ? -7.986 5.981 21.076 1.00 86.19 90 ASN A O 1
ATOM 707 N N . GLY A 1 91 ? -6.154 5.768 22.372 1.00 77.38 91 GLY A N 1
ATOM 708 C CA . GLY A 1 91 ? -6.671 4.642 23.146 1.00 77.38 91 GLY A CA 1
ATOM 709 C C . GLY A 1 91 ? -8.003 5.029 23.790 1.00 77.38 91 GLY A C 1
ATOM 710 O O . GLY A 1 91 ? -8.055 5.985 24.559 1.00 77.38 91 GLY A O 1
ATOM 711 N N . THR A 1 92 ? -9.093 4.345 23.436 1.00 71.00 92 THR A N 1
ATOM 712 C CA . THR A 1 92 ? -10.391 4.569 24.088 1.00 71.00 92 THR A CA 1
ATOM 713 C C . THR A 1 92 ? -10.571 3.559 25.207 1.00 71.00 92 THR A C 1
ATOM 715 O O . THR A 1 92 ? -10.364 2.362 24.988 1.00 71.00 92 THR A O 1
ATOM 718 N N . GLU A 1 93 ? -11.007 4.023 26.376 1.00 69.25 93 GLU A N 1
ATOM 719 C CA . GLU A 1 93 ? -11.324 3.158 27.513 1.00 69.25 93 GLU A CA 1
ATOM 720 C C . GLU A 1 93 ? -12.315 2.059 27.101 1.00 69.25 93 GLU A C 1
ATOM 722 O O . GLU A 1 93 ? -13.333 2.316 26.456 1.00 69.25 93 GLU A O 1
ATOM 727 N N . GLY A 1 94 ? -11.972 0.810 27.421 1.00 80.88 94 GLY A N 1
ATOM 728 C CA . GLY A 1 94 ? -12.813 -0.358 27.162 1.00 80.88 94 GLY A CA 1
ATOM 729 C C . GLY A 1 94 ? -12.805 -0.900 25.729 1.00 80.88 94 GLY A C 1
ATOM 730 O O . GLY A 1 94 ? -13.421 -1.936 25.508 1.00 80.88 94 GLY A O 1
ATOM 731 N N . ARG A 1 95 ? -12.111 -0.276 24.759 1.00 88.38 95 ARG A N 1
ATOM 732 C CA . ARG A 1 95 ? -11.996 -0.825 23.390 1.00 88.38 95 ARG A CA 1
ATOM 733 C C . ARG A 1 95 ? -10.562 -0.918 22.905 1.00 88.38 95 ARG A C 1
ATOM 735 O O . ARG A 1 95 ? -9.839 0.081 22.858 1.00 88.38 95 ARG A O 1
ATOM 742 N N . PHE A 1 96 ? -10.176 -2.094 22.443 1.00 88.44 96 PHE A N 1
ATOM 743 C CA . PHE A 1 96 ? -8.888 -2.352 21.821 1.00 88.44 96 PHE A CA 1
ATOM 744 C C . PHE A 1 96 ? -9.009 -2.364 20.300 1.00 88.44 96 PHE A C 1
ATOM 746 O O . PHE A 1 96 ? -10.001 -2.818 19.731 1.00 88.44 96 PHE A O 1
ATOM 753 N N . LEU A 1 97 ? -7.993 -1.829 19.637 1.00 89.12 97 LEU A N 1
ATOM 754 C CA . LEU A 1 97 ? -7.862 -1.899 18.197 1.00 89.12 97 LEU A CA 1
ATOM 755 C C . LEU A 1 97 ? -7.420 -3.310 17.805 1.00 89.12 97 LEU A C 1
ATOM 757 O O . LEU A 1 97 ? -6.402 -3.812 18.275 1.00 89.12 97 LEU A O 1
ATOM 761 N N . VAL A 1 98 ? -8.183 -3.934 16.917 1.00 88.50 98 VAL A N 1
ATOM 762 C CA . VAL A 1 98 ? -7.895 -5.265 16.380 1.00 88.50 98 VAL A CA 1
ATOM 763 C C . VAL A 1 98 ? -7.134 -5.147 15.071 1.00 88.50 98 VAL A C 1
ATOM 765 O O . VAL A 1 98 ? -6.109 -5.811 14.901 1.00 88.50 98 VAL A O 1
ATOM 768 N N . ASP A 1 99 ? -7.624 -4.312 14.151 1.00 87.50 99 ASP A N 1
ATOM 769 C CA . ASP A 1 99 ? -6.996 -4.110 12.847 1.00 87.50 99 ASP A CA 1
ATOM 770 C C . ASP A 1 99 ? -7.419 -2.803 12.161 1.00 87.50 99 ASP A C 1
ATOM 772 O O . ASP A 1 99 ? -8.399 -2.166 12.553 1.00 87.50 99 ASP A O 1
ATOM 776 N N . ALA A 1 100 ? -6.689 -2.422 11.113 1.00 89.06 100 ALA A N 1
ATOM 777 C CA . ALA A 1 100 ? -7.016 -1.305 10.234 1.00 89.06 100 ALA A CA 1
ATOM 778 C C . ALA A 1 100 ? -7.124 -1.791 8.784 1.00 89.06 100 ALA A C 1
ATOM 780 O O . ALA A 1 100 ? -6.272 -2.527 8.296 1.00 89.06 100 ALA A O 1
ATOM 781 N N . LEU A 1 101 ? -8.168 -1.355 8.086 1.00 88.00 101 LEU A N 1
ATOM 782 C CA . LEU A 1 101 ? -8.501 -1.772 6.729 1.00 88.00 101 LEU A CA 1
ATOM 783 C C . LEU A 1 101 ? -8.638 -0.561 5.802 1.00 88.00 101 LEU A C 1
ATOM 785 O O . LEU A 1 101 ? -9.074 0.518 6.217 1.00 88.00 101 LEU A O 1
ATOM 789 N N . LYS A 1 102 ? -8.321 -0.760 4.516 1.00 86.25 102 LYS A N 1
ATOM 790 C CA . LYS A 1 102 ? -8.625 0.215 3.461 1.00 86.25 102 LYS A CA 1
ATOM 791 C C . LYS A 1 102 ? -10.144 0.325 3.330 1.00 86.25 102 LYS A C 1
ATOM 793 O O . LYS A 1 102 ? -10.830 -0.675 3.124 1.00 86.25 102 LYS A O 1
ATOM 798 N N . GLY A 1 103 ? -10.667 1.536 3.447 1.00 79.44 103 GLY A N 1
ATOM 799 C CA . GLY A 1 103 ? -12.076 1.796 3.204 1.00 79.44 103 GLY A CA 1
ATOM 800 C C . GLY A 1 103 ? -12.413 1.733 1.712 1.00 79.44 103 GLY A C 1
ATOM 801 O O . GLY A 1 103 ? -11.585 2.030 0.853 1.00 79.44 103 GLY A O 1
ATOM 802 N N . GLY A 1 104 ? -13.635 1.298 1.400 1.00 69.38 104 GLY A N 1
ATOM 803 C CA . GLY A 1 104 ? -14.071 1.046 0.021 1.00 69.38 104 GLY A CA 1
ATOM 804 C C . GLY A 1 104 ? -14.556 2.278 -0.750 1.00 69.38 104 GLY A C 1
ATOM 805 O O . GLY A 1 104 ? -14.849 2.158 -1.935 1.00 69.38 104 GLY A O 1
ATOM 806 N N . VAL A 1 105 ? -14.677 3.440 -0.100 1.00 69.19 105 VAL A N 1
ATOM 807 C CA . VAL A 1 105 ? -15.219 4.674 -0.694 1.00 69.19 105 VAL A CA 1
ATOM 808 C C . VAL A 1 105 ? -14.240 5.814 -0.442 1.00 69.19 105 VAL A C 1
ATOM 810 O O . VAL A 1 105 ? -13.760 5.958 0.679 1.00 69.19 105 VAL A O 1
ATOM 813 N N . ASP A 1 106 ? -13.988 6.656 -1.447 1.00 68.69 106 ASP A N 1
ATOM 814 C CA . ASP A 1 106 ? -13.033 7.776 -1.355 1.00 68.69 106 ASP A CA 1
ATOM 815 C C . ASP A 1 106 ? -13.322 8.740 -0.193 1.00 68.69 106 ASP A C 1
ATOM 817 O O . ASP A 1 106 ? -12.409 9.361 0.347 1.00 68.69 106 ASP A O 1
ATOM 821 N N . GLU A 1 107 ? -14.588 8.870 0.214 1.00 76.44 107 GLU A N 1
ATOM 822 C CA . GLU A 1 107 ? -14.995 9.703 1.352 1.00 76.44 107 GLU A CA 1
ATOM 823 C C . GLU A 1 107 ? -14.604 9.110 2.711 1.00 76.44 107 GLU A C 1
ATOM 825 O O . GLU A 1 107 ? -14.548 9.839 3.703 1.00 76.44 107 GLU A O 1
ATOM 830 N N . ARG A 1 108 ? -14.343 7.800 2.765 1.00 83.50 108 ARG A N 1
ATOM 831 C CA . ARG A 1 108 ? -13.996 7.055 3.979 1.00 83.50 108 ARG A CA 1
ATOM 832 C C . ARG A 1 108 ? -12.817 6.128 3.709 1.00 83.50 108 ARG A C 1
ATOM 834 O O . ARG A 1 108 ? -13.019 4.924 3.562 1.00 83.50 108 ARG A O 1
ATOM 841 N N . PRO A 1 109 ? -11.591 6.668 3.627 1.00 83.88 109 PRO A N 1
ATOM 842 C CA . PRO A 1 109 ? -10.419 5.921 3.176 1.00 83.88 109 PRO A CA 1
ATOM 843 C C . PRO A 1 109 ? -9.946 4.835 4.150 1.00 83.88 109 PRO A C 1
ATOM 845 O O . PRO A 1 109 ? -9.190 3.950 3.746 1.00 83.88 109 PRO A O 1
ATOM 848 N N . VAL A 1 110 ? -10.365 4.880 5.419 1.00 89.94 110 VAL A N 1
ATOM 849 C CA . VAL A 1 110 ? -9.911 3.951 6.464 1.00 89.94 110 VAL A CA 1
ATOM 850 C C . VAL A 1 110 ? -11.082 3.445 7.296 1.00 89.94 110 VAL A C 1
ATOM 852 O O . VAL A 1 110 ? -11.955 4.218 7.702 1.00 89.94 110 VAL A O 1
ATOM 855 N N . ALA A 1 111 ? -11.063 2.144 7.582 1.00 90.88 111 ALA A N 1
ATOM 856 C CA . ALA A 1 111 ? -11.924 1.496 8.559 1.00 90.88 111 ALA A CA 1
ATOM 857 C C . ALA A 1 111 ? -11.069 0.847 9.658 1.00 90.88 111 ALA A C 1
ATOM 859 O O . ALA A 1 111 ? -10.187 0.045 9.374 1.00 90.88 111 ALA A O 1
ATOM 860 N N . LEU A 1 112 ? -11.333 1.190 10.913 1.00 90.94 112 LEU A N 1
ATOM 861 C CA . LEU A 1 112 ? -10.704 0.609 12.091 1.00 90.94 112 LEU A CA 1
ATOM 862 C C . LEU A 1 112 ? -11.652 -0.420 12.705 1.00 90.94 112 LEU A C 1
ATOM 864 O O . LEU A 1 112 ? -12.822 -0.120 12.958 1.00 90.94 112 LEU A O 1
ATOM 868 N N . ILE A 1 113 ? -11.142 -1.624 12.941 1.00 90.94 113 ILE A N 1
ATOM 869 C CA . ILE A 1 113 ? -11.840 -2.679 13.668 1.00 90.94 113 ILE A CA 1
ATOM 870 C C . ILE A 1 113 ? -11.435 -2.560 15.132 1.00 90.94 113 ILE A C 1
ATOM 872 O O . ILE A 1 113 ? -10.275 -2.766 15.485 1.00 90.94 113 ILE A O 1
ATOM 876 N N . GLU A 1 114 ? -12.400 -2.233 15.978 1.00 91.06 114 GLU A N 1
ATOM 877 C CA . GLU A 1 114 ? -12.252 -2.169 17.429 1.00 91.06 114 GLU A CA 1
ATOM 878 C C . GLU A 1 114 ? -13.039 -3.323 18.061 1.00 91.06 114 GLU A C 1
ATOM 880 O O . GLU A 1 114 ? -14.023 -3.802 17.498 1.00 91.06 114 GLU A O 1
ATOM 885 N N . CYS A 1 115 ? -12.638 -3.763 19.244 1.00 89.94 115 CYS A N 1
ATOM 886 C CA . CYS A 1 115 ? -13.380 -4.744 20.024 1.00 89.94 115 CYS A CA 1
ATOM 887 C C . CYS A 1 115 ? -13.354 -4.349 21.504 1.00 89.94 115 CYS A C 1
ATOM 889 O O . CYS A 1 115 ? -12.391 -3.723 21.947 1.00 89.94 115 CYS A O 1
ATOM 891 N N . ASP A 1 116 ? -14.413 -4.648 22.253 1.00 89.94 116 ASP A N 1
ATOM 892 C CA . ASP A 1 116 ? -14.448 -4.474 23.709 1.00 89.94 116 ASP A CA 1
ATOM 893 C C . ASP A 1 116 ? -14.202 -5.784 24.468 1.00 89.94 116 ASP A C 1
ATOM 895 O O . ASP A 1 116 ? -14.082 -6.866 23.884 1.00 89.94 116 ASP A O 1
ATOM 899 N N . ALA A 1 117 ? -14.069 -5.680 25.792 1.00 87.25 117 ALA A N 1
ATOM 900 C CA . ALA A 1 117 ? -13.808 -6.824 26.665 1.00 87.25 117 ALA A CA 1
ATOM 901 C C . ALA A 1 117 ? -14.946 -7.863 26.630 1.00 87.25 117 ALA A C 1
ATOM 903 O O . ALA A 1 117 ? -14.725 -9.045 26.894 1.00 87.25 117 ALA A O 1
ATOM 904 N N . GLU A 1 118 ? -16.155 -7.436 26.273 1.00 86.31 118 GLU A N 1
ATOM 905 C CA . GLU A 1 118 ? -17.345 -8.264 26.121 1.00 86.31 118 GLU A CA 1
ATOM 906 C C . GLU A 1 118 ? -17.384 -9.017 24.778 1.00 86.31 118 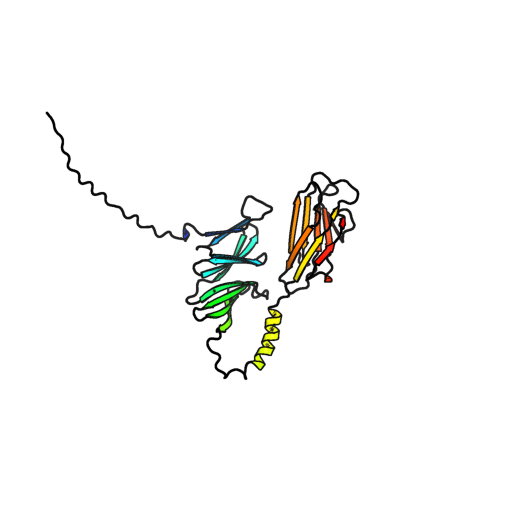GLU A C 1
ATOM 908 O O . GLU A 1 118 ? -18.257 -9.866 24.568 1.00 86.31 118 GLU A O 1
ATOM 913 N N . GLY A 1 119 ? -16.441 -8.744 23.871 1.00 82.75 119 GLY A N 1
ATOM 914 C CA . GLY A 1 119 ? -16.379 -9.348 22.542 1.00 82.75 119 GLY A CA 1
ATOM 915 C C . GLY A 1 119 ? -17.333 -8.704 21.533 1.00 82.75 119 GLY A C 1
ATOM 916 O O . GLY A 1 119 ? -17.679 -9.324 20.523 1.00 82.75 119 GLY A O 1
ATOM 917 N N . THR A 1 120 ? -17.794 -7.482 21.799 1.00 86.56 120 THR A N 1
ATOM 918 C CA . THR A 1 120 ? -18.498 -6.658 20.817 1.00 86.56 120 THR A CA 1
ATOM 919 C C . THR A 1 120 ? -17.482 -6.041 19.873 1.00 86.56 120 THR A C 1
ATOM 921 O O . THR A 1 120 ? -16.564 -5.342 20.292 1.00 86.56 120 THR A O 1
ATOM 924 N N . VAL A 1 121 ? -17.676 -6.267 18.580 1.00 88.75 121 VAL A N 1
ATOM 925 C CA . VAL A 1 121 ? -16.847 -5.705 17.518 1.00 88.75 121 VAL A CA 1
ATOM 926 C C . VAL A 1 121 ? -17.489 -4.425 16.998 1.00 88.75 121 VAL A C 1
ATOM 928 O O . VAL A 1 121 ? -18.682 -4.393 16.698 1.00 88.75 121 VAL A O 1
ATOM 931 N N . TYR A 1 122 ? -16.690 -3.379 16.836 1.00 88.25 122 TYR A N 1
ATOM 932 C CA . TYR A 1 122 ? -17.096 -2.101 16.271 1.00 88.25 122 TYR A CA 1
ATOM 933 C C . TYR A 1 122 ? -16.284 -1.817 15.013 1.00 88.25 122 TYR A C 1
ATOM 935 O O . TYR A 1 122 ? -15.072 -2.018 14.983 1.00 88.25 122 TYR A O 1
ATOM 943 N N . VAL A 1 123 ? -16.943 -1.301 13.979 1.00 90.31 123 VAL A N 1
ATOM 944 C CA . VAL A 1 123 ? -16.257 -0.780 12.794 1.00 90.31 123 VAL A CA 1
ATOM 945 C C . VAL A 1 123 ? -16.377 0.731 12.809 1.00 90.31 123 VAL A C 1
ATOM 947 O O . VAL A 1 123 ? -17.472 1.280 12.657 1.00 90.31 123 VAL A O 1
ATOM 950 N N . ARG A 1 124 ? -15.244 1.406 12.991 1.00 89.62 124 ARG A N 1
ATOM 951 C CA . ARG A 1 124 ? -15.131 2.859 12.913 1.00 89.62 124 ARG A CA 1
ATOM 952 C C . ARG A 1 124 ? -14.606 3.249 11.545 1.00 89.62 124 ARG A C 1
ATOM 954 O O . ARG A 1 124 ? -13.568 2.760 11.127 1.00 89.62 124 ARG A O 1
ATOM 961 N N . THR A 1 125 ? -15.277 4.162 10.864 1.00 91.00 125 THR A N 1
ATOM 962 C CA . THR A 1 125 ? -14.751 4.751 9.626 1.00 91.00 125 THR A CA 1
ATOM 963 C C . THR A 1 125 ? -14.203 6.138 9.896 1.00 91.00 125 THR A C 1
ATOM 965 O O . THR A 1 125 ? -14.686 6.833 10.791 1.00 91.00 125 THR A O 1
ATOM 968 N N . VAL A 1 126 ? -13.195 6.527 9.124 1.00 89.50 126 VAL A N 1
ATOM 969 C CA . VAL A 1 126 ? -12.546 7.838 9.192 1.00 89.50 126 VAL A CA 1
ATOM 970 C C . VAL A 1 126 ? -12.876 8.599 7.916 1.00 89.50 126 VAL A C 1
ATOM 972 O O . VAL A 1 126 ? -12.798 8.016 6.836 1.00 89.50 126 VAL A O 1
ATOM 975 N N . SER A 1 127 ? -13.262 9.870 8.025 1.00 88.25 127 SER A N 1
ATOM 976 C CA . SER A 1 127 ? -13.530 10.733 6.872 1.00 88.25 127 SER A CA 1
ATOM 977 C C . SER A 1 127 ? -12.262 11.024 6.067 1.00 88.25 127 SER A C 1
ATOM 979 O O . SER A 1 127 ? -11.145 10.958 6.577 1.00 88.25 127 SER A O 1
ATOM 981 N N . LYS A 1 128 ? -12.424 11.395 4.794 1.00 86.69 128 LYS A N 1
ATOM 982 C CA . LYS A 1 128 ? -11.314 11.740 3.891 1.00 86.69 128 LYS A CA 1
ATOM 983 C C . LYS A 1 128 ? -10.418 12.870 4.402 1.00 86.69 128 LYS A C 1
ATOM 985 O O . LYS A 1 128 ? -9.230 12.873 4.109 1.00 86.69 128 LYS A O 1
ATOM 990 N N . ASP A 1 129 ? -10.982 13.827 5.131 1.00 86.94 129 ASP A N 1
ATOM 991 C CA . ASP A 1 129 ? -10.233 14.925 5.750 1.00 86.94 129 ASP A CA 1
ATOM 992 C C . ASP A 1 129 ? -9.650 14.557 7.123 1.00 86.94 129 ASP A C 1
ATOM 994 O O . ASP A 1 129 ? -9.001 15.391 7.748 1.00 86.94 129 ASP A O 1
ATOM 998 N N . GLY A 1 130 ? -9.926 13.344 7.614 1.00 87.06 130 GLY A N 1
ATOM 999 C CA . GLY A 1 130 ? -9.451 12.848 8.898 1.00 87.06 130 GLY A CA 1
ATOM 1000 C C . GLY A 1 130 ? -10.060 13.525 10.126 1.00 87.06 130 GLY A C 1
ATOM 1001 O O . GLY A 1 130 ? -9.729 13.169 11.252 1.00 87.06 130 GLY A O 1
ATOM 1002 N N . LYS A 1 131 ? -10.970 14.489 9.951 1.00 88.12 131 LYS A N 1
ATOM 1003 C CA . LYS A 1 131 ? -11.526 15.274 11.065 1.00 88.12 131 LYS A CA 1
ATOM 1004 C C . LYS A 1 131 ? -12.665 14.571 11.784 1.00 88.12 131 LYS A C 1
ATOM 1006 O O . LYS A 1 131 ? -12.930 14.866 12.947 1.00 88.12 131 LYS A O 1
ATOM 1011 N N . HIS A 1 132 ? -13.344 13.656 11.102 1.00 87.56 132 HIS A N 1
ATOM 1012 C CA . HIS A 1 132 ? -14.504 12.960 11.629 1.00 87.56 132 HIS A CA 1
ATOM 1013 C C . HIS A 1 132 ? -14.258 11.459 11.619 1.00 87.56 132 HIS A C 1
ATOM 1015 O O . HIS A 1 132 ? -13.732 10.885 10.666 1.00 87.56 132 HIS A O 1
ATOM 1021 N N . SER A 1 133 ? -14.683 10.803 12.692 1.00 89.69 133 SER A N 1
ATOM 1022 C CA . SER A 1 133 ? -14.770 9.352 12.718 1.00 89.69 133 SER A CA 1
ATOM 1023 C C . SER A 1 133 ? -16.060 8.934 13.393 1.00 89.69 133 SER A C 1
ATOM 1025 O O . SER A 1 133 ? -16.493 9.555 14.365 1.00 89.69 133 SER A O 1
ATOM 1027 N N . GLU A 1 134 ? -16.671 7.872 12.892 1.00 88.56 134 GLU A N 1
ATOM 1028 C CA . GLU A 1 134 ? -17.907 7.354 13.464 1.00 88.56 134 GLU A CA 1
ATOM 1029 C C . GLU A 1 134 ? -17.942 5.836 13.414 1.00 88.56 134 GLU A C 1
ATOM 1031 O O . GLU A 1 134 ? -17.370 5.207 12.518 1.00 88.56 134 GLU A O 1
ATOM 1036 N N . VAL A 1 135 ? -18.634 5.255 14.387 1.00 88.62 135 VAL A N 1
ATOM 1037 C CA . VAL A 1 135 ? -18.917 3.826 14.418 1.00 88.62 135 VAL A CA 1
ATOM 1038 C C . VAL A 1 135 ? -20.104 3.571 13.501 1.00 88.62 135 VAL A C 1
ATOM 1040 O O . VAL A 1 135 ? -21.220 3.985 13.795 1.00 88.62 135 VAL A O 1
ATOM 1043 N N . VAL A 1 136 ? -19.851 2.894 12.386 1.00 87.94 136 VAL A N 1
ATOM 1044 C CA . VAL A 1 136 ? -20.877 2.572 11.380 1.00 87.94 136 VAL A CA 1
ATOM 1045 C C . VAL A 1 136 ? -21.482 1.188 11.596 1.00 87.94 136 VAL A C 1
ATOM 1047 O O . VAL A 1 136 ? -22.524 0.867 11.028 1.00 87.94 136 VAL A O 1
ATOM 1050 N N . MET A 1 137 ? -20.828 0.355 12.408 1.00 82.31 137 MET A N 1
ATOM 1051 C CA . MET A 1 137 ? -21.285 -0.989 12.729 1.00 82.31 137 MET A CA 1
ATOM 1052 C C . MET A 1 137 ? -20.909 -1.360 14.157 1.00 82.31 137 MET A C 1
ATOM 1054 O O . MET A 1 137 ? -19.796 -1.095 14.604 1.00 82.31 137 MET A O 1
ATOM 1058 N N . GLU A 1 138 ? -21.840 -2.031 14.823 1.00 88.75 138 GLU A N 1
ATOM 1059 C CA . GLU A 1 138 ? -21.658 -2.689 16.110 1.00 88.75 138 GLU A CA 1
ATOM 1060 C C . GLU A 1 138 ? -22.171 -4.125 15.974 1.00 88.75 138 GLU A C 1
ATOM 1062 O O . GLU A 1 138 ? -23.297 -4.358 15.521 1.00 88.75 138 GLU A O 1
ATOM 1067 N N . TRP A 1 139 ? -21.343 -5.093 16.354 1.00 84.88 139 TRP A N 1
ATOM 1068 C CA . TRP A 1 139 ? -21.678 -6.506 16.347 1.00 84.88 139 TRP A CA 1
ATOM 1069 C C . TRP A 1 139 ? -21.363 -7.125 17.700 1.00 84.88 139 TRP A C 1
ATOM 1071 O O . TRP A 1 139 ? -20.207 -7.344 18.045 1.00 84.88 139 TRP A O 1
ATOM 1081 N N . LYS A 1 140 ? -22.406 -7.441 18.466 1.00 86.00 140 LYS A N 1
ATOM 1082 C CA . LYS A 1 140 ? -22.260 -8.177 19.723 1.00 86.00 140 LYS A CA 1
ATOM 1083 C C . LYS A 1 140 ? -22.044 -9.648 19.408 1.00 86.00 140 LYS A C 1
ATOM 1085 O O . LYS A 1 140 ? -22.904 -10.270 18.777 1.00 86.00 140 LYS A O 1
ATOM 1090 N N . GLY A 1 141 ? -20.915 -10.200 19.853 1.00 61.47 141 GLY A N 1
ATOM 1091 C CA . GLY A 1 141 ? -20.679 -11.637 19.811 1.00 61.47 141 GLY A CA 1
ATOM 1092 C C . GLY A 1 141 ? -21.863 -12.384 20.433 1.00 61.47 141 GLY A C 1
ATOM 1093 O O . GLY A 1 141 ? -22.396 -11.976 21.467 1.00 61.47 141 GLY A O 1
ATOM 1094 N N . LEU A 1 142 ? -22.316 -13.454 19.773 1.00 54.50 142 LEU A N 1
ATOM 1095 C CA . LEU A 1 142 ? -23.467 -14.274 20.171 1.00 54.50 142 LEU A CA 1
ATOM 1096 C C . LEU A 1 142 ? -23.197 -15.027 21.487 1.00 54.50 142 LEU A C 1
ATOM 1098 O O . LEU A 1 142 ? -23.042 -16.246 21.516 1.00 54.50 142 LEU A O 1
ATOM 1102 N N . SER A 1 143 ? -23.194 -14.316 22.609 1.00 46.44 143 SER A N 1
ATOM 1103 C CA . SER A 1 143 ? -23.353 -14.919 23.923 1.00 46.44 143 SER A CA 1
ATOM 1104 C C . SER A 1 143 ? -24.849 -15.165 24.155 1.00 46.44 143 SER A C 1
ATOM 1106 O O . SER A 1 143 ? -25.599 -14.304 24.600 1.00 46.44 143 SER A O 1
ATOM 1108 N N . ARG A 1 144 ? -25.264 -16.403 23.846 1.00 39.53 144 ARG A N 1
ATOM 1109 C CA . ARG A 1 144 ? -26.593 -17.024 24.051 1.00 39.53 144 ARG A CA 1
ATOM 1110 C C . ARG A 1 144 ? -27.632 -16.768 22.954 1.00 39.53 144 ARG A C 1
ATOM 1112 O O . ARG A 1 144 ? -28.391 -15.805 22.964 1.00 39.53 144 ARG A O 1
ATOM 1119 N N . ILE A 1 145 ? -27.759 -17.758 22.072 1.00 40.44 145 ILE A N 1
ATOM 1120 C CA . ILE A 1 145 ? -28.953 -17.977 21.253 1.00 40.44 145 ILE A CA 1
ATOM 1121 C C . ILE A 1 145 ? -30.099 -18.350 22.206 1.00 40.44 145 ILE A C 1
ATOM 1123 O O . ILE A 1 145 ? -30.214 -19.500 22.626 1.00 40.44 145 ILE A O 1
ATOM 1127 N N . SER A 1 146 ? -30.947 -17.385 22.567 1.00 41.62 146 SER A N 1
ATOM 1128 C CA . SER A 1 146 ? -32.320 -17.695 22.964 1.00 41.62 146 SER A CA 1
ATOM 1129 C C . SER A 1 146 ? -33.181 -17.721 21.700 1.00 41.62 146 SER A C 1
ATOM 1131 O O . SER A 1 146 ? -33.054 -16.895 20.795 1.00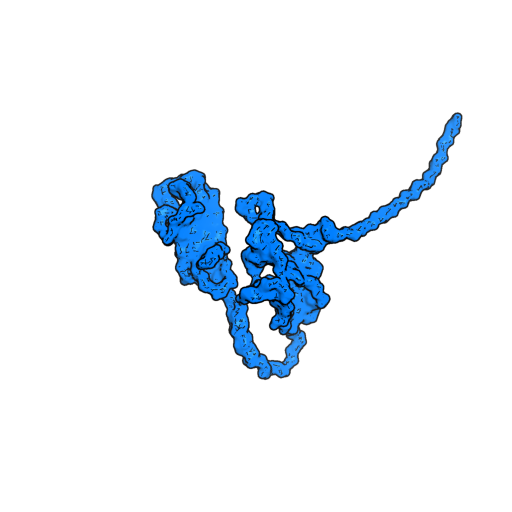 41.62 146 SER A O 1
ATOM 1133 N N . SER A 1 147 ? -34.024 -18.740 21.610 1.00 41.34 147 SER A N 1
ATOM 1134 C CA . SER A 1 147 ? -34.787 -19.208 20.447 1.00 41.34 147 SER A CA 1
ATOM 1135 C C . SER A 1 147 ? -35.835 -18.232 19.878 1.00 41.34 147 SER A C 1
ATOM 1137 O O . SER A 1 147 ? -36.698 -18.643 19.106 1.00 41.34 147 SER A O 1
ATOM 1139 N N . PHE A 1 148 ? -35.781 -16.940 20.209 1.00 41.09 148 PHE A N 1
ATOM 1140 C CA . PHE A 1 148 ? -36.864 -15.990 19.936 1.00 41.09 148 PHE A CA 1
ATOM 1141 C C . PHE A 1 148 ? -36.667 -15.089 18.700 1.00 41.09 148 PHE A C 1
ATOM 1143 O O . PHE A 1 148 ? -37.613 -14.431 18.273 1.00 41.09 148 PHE A O 1
ATOM 1150 N N . LEU A 1 149 ? -35.483 -15.066 18.073 1.00 43.59 149 LEU A N 1
ATOM 1151 C CA . LEU A 1 149 ? -35.164 -14.105 16.995 1.00 43.59 149 LEU A CA 1
ATOM 1152 C C . LEU A 1 149 ? -35.213 -14.658 15.560 1.00 43.59 149 LEU A C 1
ATOM 1154 O O . LEU A 1 149 ? -35.029 -13.901 14.606 1.00 43.59 149 LEU A O 1
ATOM 1158 N N . LEU A 1 150 ? -35.553 -15.935 15.366 1.00 40.75 150 LEU A N 1
ATOM 1159 C CA . LEU A 1 150 ? -35.610 -16.569 14.036 1.00 40.75 150 LEU A CA 1
ATOM 1160 C C . LEU A 1 150 ? -36.680 -15.991 13.086 1.00 40.75 150 LEU A C 1
ATOM 1162 O O . LEU A 1 150 ? -36.652 -16.289 11.897 1.00 40.75 150 LEU A O 1
ATOM 1166 N N . ARG A 1 151 ? -37.587 -15.123 13.560 1.00 40.88 151 ARG A N 1
ATOM 1167 C CA . ARG A 1 151 ? -38.597 -14.468 12.706 1.00 40.88 151 ARG A CA 1
ATOM 1168 C C . ARG A 1 151 ? -38.183 -13.108 12.125 1.00 40.88 151 ARG A C 1
ATOM 1170 O O . ARG A 1 151 ? -38.806 -12.676 11.165 1.00 40.88 151 ARG A O 1
ATOM 1177 N N . SER A 1 152 ? -37.138 -12.451 12.638 1.00 41.12 152 SER A N 1
ATOM 1178 C CA . SER A 1 152 ? -36.703 -11.119 12.151 1.00 41.12 152 SER A CA 1
ATOM 1179 C C . SER A 1 152 ? -35.498 -11.175 11.193 1.00 41.12 152 SER A C 1
ATOM 1181 O O . SER A 1 152 ? -35.260 -10.263 10.401 1.00 41.12 152 SER A O 1
ATOM 1183 N N . VAL A 1 153 ? -34.750 -12.284 11.203 1.00 45.53 153 VAL A N 1
ATOM 1184 C CA . VAL A 1 153 ? -33.491 -12.431 10.447 1.00 45.53 153 VAL A CA 1
ATOM 1185 C C . VAL A 1 153 ? -33.709 -12.563 8.931 1.00 45.53 153 VAL A C 1
ATOM 1187 O O . VAL A 1 153 ? -32.844 -12.158 8.156 1.00 45.53 153 VAL A O 1
ATOM 1190 N N . MET A 1 154 ? -34.880 -13.017 8.469 1.00 42.22 154 MET A N 1
ATOM 1191 C CA . MET A 1 154 ? -35.137 -13.181 7.029 1.00 42.22 154 MET A CA 1
ATOM 1192 C C . MET A 1 154 ? -35.230 -11.859 6.250 1.00 42.22 154 MET A C 1
ATOM 1194 O O . MET A 1 154 ? -34.859 -11.826 5.082 1.00 42.22 154 MET A O 1
ATOM 1198 N N . SER A 1 155 ? -35.649 -10.752 6.877 1.00 45.88 155 SER A N 1
ATOM 1199 C CA . SER A 1 155 ? -35.755 -9.463 6.171 1.00 45.88 155 SER A CA 1
ATOM 1200 C C . SER A 1 155 ? -34.425 -8.707 6.086 1.00 45.88 155 SER A C 1
ATOM 1202 O O . SER A 1 155 ? -34.259 -7.863 5.209 1.00 45.88 155 SER A O 1
ATOM 1204 N N . ARG A 1 156 ? -33.469 -8.995 6.981 1.00 45.97 156 ARG A N 1
ATOM 1205 C CA . ARG A 1 156 ? -32.138 -8.359 6.992 1.00 45.97 156 ARG A CA 1
ATOM 1206 C C . ARG A 1 156 ? -31.076 -9.179 6.260 1.00 45.97 156 ARG A C 1
ATOM 1208 O O . ARG A 1 156 ? -30.117 -8.593 5.770 1.00 45.97 156 ARG A O 1
ATOM 1215 N N . ALA A 1 157 ? -31.277 -10.488 6.098 1.00 47.22 157 ALA A N 1
ATOM 1216 C CA . ALA A 1 157 ? -30.422 -11.335 5.264 1.00 47.22 157 ALA A CA 1
ATOM 1217 C C . ALA A 1 157 ? -30.378 -10.869 3.792 1.00 47.22 157 ALA A C 1
ATOM 1219 O O . ALA A 1 157 ? -29.335 -10.963 3.148 1.00 47.22 157 ALA A O 1
ATOM 1220 N N . LEU A 1 158 ? -31.470 -10.286 3.280 1.00 46.81 158 LEU A N 1
ATOM 1221 C CA . LEU A 1 158 ? -31.515 -9.756 1.913 1.00 46.81 158 LEU A CA 1
ATOM 1222 C C . LEU A 1 158 ? -30.643 -8.495 1.734 1.00 46.81 158 LEU A C 1
ATOM 1224 O O . LEU A 1 158 ? -30.001 -8.333 0.702 1.00 46.81 158 LEU A O 1
ATOM 1228 N N . LEU A 1 159 ? -30.561 -7.633 2.758 1.00 46.03 159 LEU A N 1
ATOM 1229 C CA . LEU A 1 159 ? -29.672 -6.460 2.767 1.00 46.03 159 LEU A CA 1
ATOM 1230 C C . LEU A 1 159 ? -28.204 -6.858 2.999 1.00 46.03 159 LEU A C 1
ATOM 1232 O O . LEU A 1 159 ? -27.302 -6.255 2.420 1.00 46.03 159 LEU A O 1
ATOM 1236 N N . PHE A 1 160 ? -27.962 -7.924 3.771 1.00 42.47 160 PHE A N 1
ATOM 1237 C CA . PHE A 1 160 ? -26.633 -8.517 3.958 1.00 42.47 160 PHE A CA 1
ATOM 1238 C C . PHE A 1 160 ? -26.029 -9.049 2.651 1.00 42.47 160 PHE A C 1
ATOM 1240 O O . PHE A 1 160 ? -24.821 -8.942 2.465 1.00 42.47 160 PHE A O 1
ATOM 1247 N N . SER A 1 161 ? -26.842 -9.546 1.711 1.00 45.34 161 SER A N 1
ATOM 1248 C CA . SER A 1 161 ? -26.338 -9.964 0.395 1.00 45.34 161 SER A CA 1
ATOM 1249 C C . SER A 1 161 ? -25.832 -8.796 -0.453 1.00 45.34 161 SER A C 1
ATOM 1251 O O . SER A 1 161 ? -24.983 -9.019 -1.307 1.00 45.34 161 SER A O 1
ATOM 1253 N N . ILE A 1 162 ? -26.326 -7.573 -0.244 1.00 46.66 162 ILE A N 1
ATOM 1254 C CA . ILE A 1 162 ? -25.867 -6.399 -0.997 1.00 46.66 162 ILE A CA 1
ATOM 1255 C C . ILE A 1 162 ? -24.599 -5.840 -0.345 1.00 46.66 162 ILE A C 1
ATOM 1257 O O . ILE A 1 162 ? -23.627 -5.581 -1.042 1.00 46.66 162 ILE A O 1
ATOM 1261 N N . VAL A 1 163 ? -24.555 -5.757 0.991 1.00 45.72 163 VAL A N 1
ATOM 1262 C CA . VAL A 1 163 ? -23.405 -5.185 1.714 1.00 45.72 163 VAL A CA 1
ATOM 1263 C C . VAL A 1 163 ? -22.192 -6.125 1.726 1.00 45.72 163 VAL A C 1
ATOM 1265 O O . VAL A 1 163 ? -21.071 -5.676 1.506 1.00 45.72 163 VAL A O 1
ATOM 1268 N N . VAL A 1 164 ? -22.379 -7.438 1.901 1.00 43.53 164 VAL A N 1
ATOM 1269 C CA . VAL A 1 164 ? -21.263 -8.407 1.854 1.00 43.53 164 VAL A CA 1
ATOM 1270 C C . VAL A 1 164 ? -20.773 -8.624 0.418 1.00 43.53 164 VAL A C 1
ATOM 1272 O O . VAL A 1 164 ? -19.570 -8.762 0.207 1.00 43.53 164 VAL A O 1
ATOM 1275 N N . ALA A 1 165 ? -21.654 -8.538 -0.588 1.00 43.69 165 ALA A N 1
ATOM 1276 C CA . ALA A 1 165 ? -21.219 -8.504 -1.987 1.00 43.69 165 ALA A CA 1
ATOM 1277 C C . ALA A 1 165 ? -20.424 -7.229 -2.324 1.00 43.69 165 ALA A C 1
ATOM 1279 O O . ALA A 1 165 ? -19.543 -7.289 -3.175 1.00 43.69 165 ALA A O 1
ATOM 1280 N N . THR A 1 166 ? -20.663 -6.109 -1.629 1.00 46.53 166 THR A N 1
ATOM 1281 C CA . THR A 1 166 ? -19.828 -4.897 -1.739 1.00 46.53 166 THR A CA 1
ATOM 1282 C C . THR A 1 166 ? -18.574 -4.899 -0.844 1.00 46.53 166 THR A C 1
ATOM 1284 O O . THR A 1 166 ? -17.730 -4.015 -0.952 1.00 46.53 166 THR A O 1
ATOM 1287 N N . VAL A 1 167 ? -18.394 -5.870 0.052 1.00 43.47 167 VAL A N 1
ATOM 1288 C CA . VAL A 1 167 ? -17.158 -5.986 0.859 1.00 43.47 167 VAL A CA 1
ATOM 1289 C C . VAL A 1 167 ? -16.230 -7.076 0.320 1.00 43.47 167 VAL A C 1
ATOM 1291 O O . VAL A 1 167 ? -15.024 -7.023 0.536 1.00 43.47 167 VAL A O 1
ATOM 1294 N N . LEU A 1 168 ? -16.737 -7.980 -0.518 1.00 44.88 168 LEU A N 1
ATOM 1295 C CA . LEU A 1 168 ? -15.909 -8.723 -1.463 1.00 44.88 168 LEU A CA 1
ATOM 1296 C C . LEU A 1 168 ? -15.589 -7.824 -2.664 1.00 44.88 168 LEU A C 1
ATOM 1298 O O . LEU A 1 168 ? -16.023 -8.083 -3.787 1.00 44.88 168 LEU A O 1
ATOM 1302 N N . ALA A 1 169 ? -14.817 -6.758 -2.431 1.00 48.44 169 ALA A N 1
ATOM 1303 C CA . ALA A 1 169 ? -14.037 -6.157 -3.503 1.00 48.44 169 ALA A CA 1
ATOM 1304 C C . ALA A 1 169 ? -13.298 -7.320 -4.178 1.00 48.44 169 ALA A C 1
ATOM 1306 O O . ALA A 1 169 ? -12.510 -8.007 -3.527 1.00 48.44 169 ALA A O 1
ATOM 1307 N N . LYS A 1 170 ? -13.647 -7.637 -5.433 1.00 55.66 170 LYS A N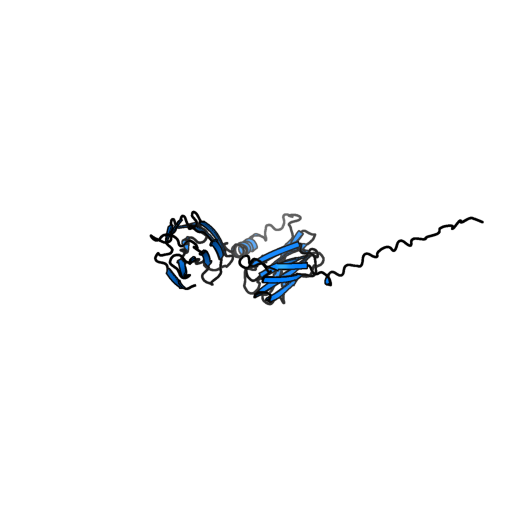 1
ATOM 1308 C CA . LYS A 1 170 ? -12.949 -8.672 -6.198 1.00 55.66 170 LYS A CA 1
ATOM 1309 C C . LYS A 1 170 ? -11.485 -8.263 -6.200 1.00 55.66 170 LYS A C 1
ATOM 1311 O O . LYS A 1 170 ? -11.138 -7.322 -6.904 1.00 55.66 170 LYS A O 1
ATOM 1316 N N . LEU A 1 171 ? -10.666 -8.937 -5.398 1.00 58.88 171 LEU A N 1
ATOM 1317 C CA . LEU A 1 171 ? -9.222 -8.810 -5.447 1.00 58.88 171 LEU A CA 1
ATOM 1318 C C . LEU A 1 171 ? -8.823 -9.169 -6.881 1.00 58.88 171 LEU A C 1
ATOM 1320 O O . LEU A 1 171 ? -8.894 -10.335 -7.271 1.00 58.88 171 LEU A O 1
ATOM 1324 N N . GLN A 1 172 ? -8.530 -8.163 -7.700 1.00 70.75 172 GLN A N 1
ATOM 1325 C CA . GLN A 1 172 ? -8.146 -8.370 -9.088 1.00 70.75 172 GLN A CA 1
ATOM 1326 C C . GLN A 1 172 ? -6.634 -8.532 -9.086 1.00 70.75 172 GLN A C 1
ATOM 1328 O O . GLN A 1 172 ? -5.889 -7.574 -8.890 1.00 70.75 172 GLN A O 1
ATOM 1333 N N . ASN A 1 173 ? -6.180 -9.771 -9.242 1.00 77.38 173 ASN A N 1
ATOM 1334 C CA . ASN A 1 173 ? -4.767 -10.089 -9.372 1.00 77.38 173 ASN A CA 1
ATOM 1335 C C . ASN A 1 173 ? -4.443 -10.507 -10.805 1.00 77.38 173 ASN A C 1
ATOM 1337 O O . ASN A 1 173 ? -5.301 -10.963 -11.548 1.00 77.38 173 ASN A O 1
ATOM 1341 N N . VAL A 1 174 ? -3.200 -10.338 -11.220 1.00 82.06 174 VAL A N 1
ATOM 1342 C CA . VAL A 1 174 ? -2.694 -10.896 -12.470 1.00 82.06 174 VAL A CA 1
ATOM 1343 C C . VAL A 1 174 ? -1.340 -11.512 -12.179 1.00 82.06 174 VAL A C 1
ATOM 1345 O O . VAL A 1 174 ? -0.463 -10.881 -11.589 1.00 82.06 174 VAL A O 1
ATOM 1348 N N . THR A 1 175 ? -1.184 -12.776 -12.554 1.00 84.50 175 THR A N 1
ATOM 1349 C CA . THR A 1 175 ? 0.115 -13.447 -12.504 1.00 84.50 175 THR A CA 1
ATOM 1350 C C . THR A 1 175 ? 0.707 -13.425 -13.898 1.00 84.50 175 THR A C 1
ATOM 1352 O O . THR A 1 175 ? 0.118 -13.976 -14.820 1.00 84.50 175 THR A O 1
ATOM 1355 N N . VAL A 1 176 ? 1.867 -12.806 -14.059 1.00 84.94 176 VAL A N 1
ATOM 1356 C CA . VAL A 1 176 ? 2.587 -12.757 -15.330 1.00 84.94 176 VAL A CA 1
ATOM 1357 C C . VAL A 1 176 ? 3.722 -13.765 -15.280 1.00 84.94 176 VAL A C 1
ATOM 1359 O O . VAL A 1 176 ? 4.514 -13.771 -14.338 1.00 84.94 176 VAL A O 1
ATOM 1362 N N . LYS A 1 177 ? 3.789 -14.630 -16.291 1.00 87.69 177 LYS A N 1
ATOM 1363 C CA . LYS A 1 177 ? 4.869 -15.594 -16.498 1.00 87.69 177 LYS A CA 1
ATOM 1364 C C . LYS A 1 177 ? 5.495 -15.356 -17.863 1.00 87.69 177 LYS A C 1
ATOM 1366 O O . LYS A 1 177 ? 4.795 -15.421 -18.866 1.00 87.69 177 LYS A O 1
ATOM 1371 N N . ILE A 1 178 ? 6.798 -15.111 -17.887 1.00 85.25 178 ILE A N 1
ATOM 1372 C CA . ILE A 1 178 ? 7.580 -14.915 -19.107 1.00 85.25 178 ILE A CA 1
ATOM 1373 C C . ILE A 1 178 ? 8.624 -16.026 -19.177 1.00 85.25 178 ILE A C 1
ATOM 1375 O O . ILE A 1 178 ? 9.450 -16.153 -18.273 1.00 85.25 178 ILE A O 1
ATOM 1379 N N . GLY A 1 179 ? 8.571 -16.843 -20.226 1.00 81.81 179 GLY A N 1
ATOM 1380 C CA . GLY A 1 179 ? 9.497 -17.960 -20.420 1.00 81.81 179 GLY A CA 1
ATOM 1381 C C . GLY A 1 179 ? 10.913 -17.483 -20.732 1.00 81.81 179 GLY A C 1
ATOM 1382 O O . GLY A 1 179 ? 11.854 -17.816 -20.020 1.00 81.81 179 GLY A O 1
ATOM 1383 N N . GLU A 1 180 ? 11.068 -16.655 -21.758 1.00 84.44 180 GLU A N 1
ATOM 1384 C CA . GLU A 1 180 ? 12.371 -16.145 -22.177 1.00 84.44 180 GLU A CA 1
ATOM 1385 C C . GLU A 1 180 ? 12.275 -14.678 -22.596 1.00 84.44 180 GLU A C 1
ATOM 1387 O O . GLU A 1 180 ? 11.353 -14.286 -23.308 1.00 84.44 180 GLU A O 1
ATOM 1392 N N . VAL A 1 181 ? 13.236 -13.858 -22.175 1.00 82.81 181 VAL A N 1
ATOM 1393 C CA . VAL A 1 181 ? 13.398 -12.492 -22.683 1.00 82.81 181 VAL A CA 1
ATOM 1394 C C . VAL A 1 181 ? 14.615 -12.474 -23.596 1.00 82.81 181 VAL A C 1
ATOM 1396 O O . VAL A 1 181 ? 15.668 -12.971 -23.223 1.00 82.81 181 VAL A O 1
ATOM 1399 N N . THR A 1 182 ? 14.487 -11.914 -24.795 1.00 82.38 182 THR A N 1
ATOM 1400 C CA . THR A 1 182 ? 15.568 -11.879 -25.791 1.00 82.38 182 THR A CA 1
ATOM 1401 C C . THR A 1 182 ? 15.713 -10.492 -26.394 1.00 82.38 182 THR A C 1
ATOM 1403 O O . THR A 1 182 ? 14.755 -9.724 -26.447 1.00 82.38 182 THR A O 1
ATOM 1406 N N . CYS A 1 183 ? 16.906 -10.189 -26.894 1.00 78.56 183 CYS A N 1
ATOM 1407 C CA . CYS A 1 183 ? 17.213 -8.981 -27.658 1.00 78.56 183 CYS A CA 1
ATOM 1408 C C . CYS A 1 183 ? 17.017 -9.163 -29.176 1.00 78.56 183 CYS A C 1
ATOM 1410 O O . CYS A 1 183 ? 17.529 -8.397 -29.985 1.00 78.56 183 CYS A O 1
ATOM 1412 N N . GLY A 1 184 ? 16.274 -10.192 -29.586 1.00 74.38 184 GLY A N 1
ATOM 1413 C CA . GLY A 1 184 ? 16.183 -10.601 -30.986 1.00 74.38 184 GLY A CA 1
ATOM 1414 C C . GLY A 1 184 ? 17.390 -11.429 -31.412 1.00 74.38 184 GLY A C 1
ATOM 1415 O O . GLY A 1 184 ? 17.705 -12.415 -30.746 1.00 74.38 184 GLY A O 1
ATOM 1416 N N . ASN A 1 185 ? 18.026 -11.050 -32.525 1.00 64.75 185 ASN A N 1
ATOM 1417 C CA . ASN A 1 185 ? 19.161 -11.771 -33.124 1.00 64.75 185 ASN A CA 1
ATOM 1418 C C . ASN A 1 185 ? 20.539 -11.195 -32.755 1.00 64.75 185 ASN A C 1
ATOM 1420 O O . ASN A 1 185 ? 21.545 -11.721 -33.227 1.00 64.75 185 ASN A O 1
ATOM 1424 N N . GLU A 1 186 ? 20.595 -10.107 -31.985 1.00 60.22 186 GLU A N 1
ATOM 1425 C CA . GLU A 1 186 ? 21.859 -9.484 -31.580 1.00 60.22 186 GLU A CA 1
ATOM 1426 C C . GLU A 1 186 ? 22.324 -10.001 -30.214 1.00 60.22 186 GLU A C 1
ATOM 1428 O O . GLU A 1 186 ? 21.511 -10.270 -29.323 1.00 60.22 186 GLU A O 1
ATOM 1433 N N . ASP A 1 187 ? 23.643 -10.149 -30.073 1.00 58.06 187 ASP A N 1
ATOM 1434 C CA . ASP A 1 187 ? 24.287 -10.518 -28.816 1.00 58.06 187 ASP A CA 1
ATOM 1435 C C . ASP A 1 187 ? 24.021 -9.454 -27.741 1.00 58.06 187 ASP A C 1
ATOM 1437 O O . ASP A 1 187 ? 23.942 -8.254 -28.013 1.00 58.06 187 ASP A O 1
ATOM 1441 N N . TYR A 1 188 ? 23.883 -9.897 -26.492 1.00 62.59 188 TYR A N 1
ATOM 1442 C CA . TYR A 1 188 ? 23.619 -9.005 -25.368 1.00 62.59 188 TYR A CA 1
ATOM 1443 C C . TYR A 1 188 ? 24.778 -8.034 -25.153 1.00 62.59 188 TYR A C 1
ATOM 1445 O O . TYR A 1 188 ? 25.938 -8.435 -25.082 1.00 62.59 188 TYR A O 1
ATOM 1453 N N . LEU A 1 189 ? 24.462 -6.753 -24.961 1.00 61.62 189 LEU A N 1
ATOM 1454 C CA . LEU A 1 189 ? 25.417 -5.826 -24.364 1.00 61.62 189 LEU A CA 1
ATOM 1455 C C . LEU A 1 189 ? 25.725 -6.298 -22.934 1.00 61.62 189 LEU A C 1
ATOM 1457 O O . LEU A 1 189 ? 24.800 -6.572 -22.169 1.00 61.62 189 LEU A O 1
ATOM 1461 N N . ASP A 1 190 ? 27.006 -6.311 -22.549 1.00 58.69 190 ASP A N 1
ATOM 1462 C CA . ASP A 1 190 ? 27.515 -6.804 -21.249 1.00 58.69 190 ASP A CA 1
ATOM 1463 C C . ASP A 1 190 ? 26.838 -6.185 -20.003 1.00 58.69 190 ASP A C 1
ATOM 1465 O O . ASP A 1 190 ? 27.014 -6.658 -18.880 1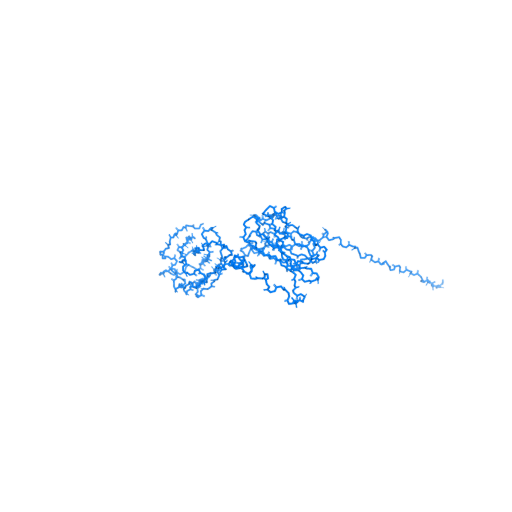.00 58.69 190 ASP A O 1
ATOM 1469 N N . SER A 1 191 ? 26.060 -5.113 -20.182 1.00 62.59 191 SER A N 1
ATOM 1470 C CA . SER A 1 191 ? 25.343 -4.385 -19.132 1.00 62.59 191 SER A CA 1
ATOM 1471 C C . SER A 1 191 ? 23.857 -4.186 -19.462 1.00 62.59 191 SER A C 1
ATOM 1473 O O . SER A 1 191 ? 23.339 -3.063 -19.467 1.00 62.59 191 SER A O 1
ATOM 1475 N N . LEU A 1 192 ? 23.144 -5.282 -19.732 1.00 66.50 192 LEU A N 1
ATOM 1476 C CA . LEU A 1 192 ? 21.690 -5.244 -19.865 1.00 66.50 192 LEU A CA 1
ATOM 1477 C C . LEU A 1 192 ? 21.050 -4.887 -18.514 1.00 66.50 192 LEU A C 1
ATOM 1479 O O . LEU A 1 192 ? 21.061 -5.660 -17.554 1.00 66.50 192 LEU A O 1
ATOM 1483 N N . LYS A 1 193 ? 20.439 -3.704 -18.455 1.00 72.38 193 LYS A N 1
ATOM 1484 C CA . LYS A 1 193 ? 19.531 -3.332 -17.367 1.00 72.38 193 LYS A CA 1
ATOM 1485 C C . LYS A 1 193 ? 18.123 -3.614 -17.843 1.00 72.38 193 LYS A C 1
ATOM 1487 O O . LYS A 1 193 ? 17.730 -3.040 -18.850 1.00 72.38 193 LYS A O 1
ATOM 1492 N N . LEU A 1 194 ? 17.383 -4.471 -17.147 1.00 69.62 194 LEU A N 1
ATOM 1493 C CA . LEU A 1 194 ? 15.987 -4.760 -17.462 1.00 69.62 194 LEU A CA 1
ATOM 1494 C C . LEU A 1 194 ? 15.117 -4.464 -16.244 1.00 69.62 194 LEU A C 1
ATOM 1496 O O . LEU A 1 194 ? 15.320 -5.034 -15.174 1.00 69.62 194 LEU A O 1
ATOM 1500 N N . GLN A 1 195 ? 14.120 -3.605 -16.421 1.00 74.81 195 GLN A N 1
ATOM 1501 C CA . GLN A 1 195 ? 13.060 -3.398 -15.440 1.00 74.81 195 GLN A CA 1
ATOM 1502 C C . GLN A 1 195 ? 11.727 -3.790 -16.069 1.00 74.81 195 GLN A C 1
ATOM 1504 O O . GLN A 1 195 ? 11.377 -3.275 -17.127 1.00 74.81 195 GLN A O 1
ATOM 1509 N N . ALA A 1 196 ? 10.995 -4.695 -15.426 1.00 72.88 196 ALA A N 1
ATOM 1510 C CA . ALA A 1 196 ? 9.640 -5.066 -15.815 1.00 72.88 196 ALA A CA 1
ATOM 1511 C C . ALA A 1 196 ? 8.658 -4.465 -14.805 1.00 72.88 196 ALA A C 1
ATOM 1513 O O . ALA A 1 196 ? 8.750 -4.749 -13.611 1.00 72.88 196 ALA A O 1
ATOM 1514 N N . LEU A 1 197 ? 7.740 -3.622 -15.270 1.00 73.06 197 LEU A N 1
ATOM 1515 C CA . LEU A 1 197 ? 6.733 -2.963 -14.440 1.00 73.06 197 LEU A CA 1
ATOM 1516 C C . LEU A 1 197 ? 5.343 -3.397 -14.897 1.00 73.06 197 LEU A C 1
ATOM 1518 O O . LEU A 1 197 ? 5.074 -3.356 -16.092 1.00 73.06 197 LEU A O 1
ATOM 1522 N N . ILE A 1 198 ? 4.452 -3.763 -13.975 1.00 70.88 198 ILE A N 1
ATOM 1523 C CA . ILE A 1 198 ? 3.016 -3.898 -14.266 1.00 70.88 198 ILE A CA 1
ATOM 1524 C C . ILE A 1 198 ? 2.331 -2.625 -13.817 1.00 70.88 198 ILE A C 1
ATOM 1526 O O . ILE A 1 198 ? 2.455 -2.247 -12.654 1.00 70.88 198 ILE A O 1
ATOM 1530 N N . ILE A 1 199 ? 1.589 -1.985 -14.708 1.00 66.31 199 ILE A N 1
ATOM 1531 C CA . ILE A 1 199 ? 0.889 -0.739 -14.417 1.00 66.31 199 ILE A CA 1
ATOM 1532 C C . ILE A 1 199 ? -0.587 -0.884 -14.798 1.00 66.31 199 ILE A C 1
ATOM 1534 O O . ILE A 1 199 ? -0.910 -1.515 -15.803 1.00 66.31 199 ILE A O 1
ATOM 1538 N N . ALA A 1 200 ? -1.493 -0.342 -13.984 1.00 69.62 200 ALA A N 1
ATOM 1539 C CA . ALA A 1 200 ? -2.917 -0.236 -14.308 1.00 69.62 200 ALA A CA 1
ATOM 1540 C C . ALA A 1 200 ? -3.231 1.036 -15.120 1.00 69.62 200 ALA A C 1
ATOM 1542 O O . ALA A 1 200 ? -2.443 1.967 -15.180 1.00 69.62 200 ALA A O 1
ATOM 1543 N N . VAL A 1 201 ? -4.438 1.129 -15.692 1.00 62.59 201 VAL A N 1
ATOM 1544 C CA . VAL A 1 201 ? -4.897 2.270 -16.524 1.00 62.59 201 VAL A CA 1
ATOM 1545 C C . VAL A 1 201 ? -4.733 3.650 -15.868 1.00 62.59 201 VAL A C 1
ATOM 1547 O O . VAL A 1 201 ? -4.652 4.644 -16.579 1.00 62.59 201 VAL A O 1
ATOM 1550 N N . LYS A 1 202 ? -4.685 3.730 -14.534 1.00 62.88 202 LYS A N 1
ATOM 1551 C CA . LYS A 1 202 ? -4.480 4.980 -13.783 1.00 62.88 202 LYS A CA 1
ATOM 1552 C C . LYS A 1 202 ? -3.006 5.286 -13.464 1.00 62.88 202 LYS A C 1
ATOM 1554 O O . LYS A 1 202 ? -2.733 6.040 -12.538 1.00 62.88 202 LYS A O 1
ATOM 1559 N N . ASP A 1 203 ? -2.069 4.677 -14.186 1.00 62.31 203 ASP A N 1
ATOM 1560 C CA . ASP A 1 203 ? -0.624 4.747 -13.922 1.00 62.31 203 ASP A CA 1
ATOM 1561 C C . ASP A 1 203 ? -0.207 4.182 -12.551 1.00 62.31 203 ASP A C 1
ATOM 1563 O O . ASP A 1 203 ? 0.886 4.430 -12.033 1.00 62.31 203 ASP A O 1
ATOM 1567 N N . ASP A 1 204 ? -1.063 3.346 -11.964 1.00 67.12 204 ASP A N 1
ATOM 1568 C CA . ASP A 1 204 ? -0.763 2.670 -10.718 1.00 67.12 204 ASP A CA 1
ATOM 1569 C C . ASP A 1 204 ? 0.188 1.496 -10.951 1.00 67.12 204 ASP A C 1
ATOM 1571 O O . ASP A 1 204 ? -0.205 0.459 -11.476 1.00 67.12 204 ASP A O 1
ATOM 1575 N N . LEU A 1 205 ? 1.442 1.642 -10.509 1.00 72.44 205 LEU A N 1
ATOM 1576 C CA . LEU A 1 205 ? 2.397 0.534 -10.412 1.00 72.44 205 LEU A CA 1
ATOM 1577 C C . LEU A 1 205 ? 1.847 -0.586 -9.510 1.00 72.44 205 LEU A C 1
ATOM 1579 O O . LEU A 1 205 ? 1.636 -0.362 -8.319 1.00 72.44 205 LEU A O 1
ATOM 1583 N N . LEU A 1 206 ? 1.627 -1.769 -10.073 1.00 69.50 206 LEU A N 1
ATOM 1584 C CA . LEU A 1 206 ? 1.087 -2.947 -9.386 1.00 69.50 206 LEU A CA 1
ATOM 1585 C C . LEU A 1 206 ? 2.170 -3.948 -8.977 1.00 69.50 206 LEU A C 1
ATOM 1587 O O . LEU A 1 206 ? 1.951 -4.788 -8.109 1.00 69.50 206 LEU A O 1
ATOM 1591 N N . GLY A 1 207 ? 3.325 -3.884 -9.634 1.00 67.81 207 GLY A N 1
ATOM 1592 C CA . GLY A 1 207 ? 4.473 -4.734 -9.362 1.00 67.81 207 GLY A CA 1
ATOM 1593 C C . GLY A 1 207 ? 5.669 -4.297 -10.194 1.00 67.81 207 GLY A C 1
ATOM 1594 O O . GLY A 1 207 ? 5.505 -3.827 -11.321 1.00 67.81 207 GLY A O 1
ATOM 1595 N N . GLU A 1 208 ? 6.866 -4.447 -9.639 1.00 76.75 208 GLU A N 1
ATOM 1596 C CA . GLU A 1 208 ? 8.121 -4.178 -10.334 1.00 76.75 208 GLU A CA 1
ATOM 1597 C C . GLU A 1 208 ? 9.121 -5.313 -10.110 1.00 76.75 208 GLU A C 1
ATOM 1599 O O . GLU A 1 208 ? 9.175 -5.920 -9.041 1.00 76.75 208 GLU A O 1
ATOM 1604 N N . MET A 1 209 ? 9.923 -5.591 -11.132 1.00 72.88 209 MET A N 1
ATOM 1605 C CA . MET A 1 209 ? 11.086 -6.464 -11.048 1.00 72.88 209 MET A CA 1
ATOM 1606 C C . MET A 1 209 ? 12.271 -5.793 -11.725 1.00 72.88 209 MET A C 1
ATOM 1608 O O . MET A 1 209 ? 12.132 -5.219 -12.807 1.00 72.88 209 MET A O 1
ATOM 1612 N N . TYR A 1 210 ? 13.441 -5.897 -11.100 1.00 74.88 210 TYR A N 1
ATOM 1613 C CA . TYR A 1 210 ? 14.689 -5.363 -11.625 1.00 74.88 210 TYR A CA 1
ATOM 1614 C C . TYR A 1 210 ? 15.708 -6.482 -11.815 1.00 74.88 210 TYR A C 1
ATOM 1616 O O . TYR A 1 210 ? 15.942 -7.286 -10.913 1.00 74.88 210 TYR A O 1
ATOM 1624 N N . PHE A 1 211 ? 16.339 -6.495 -12.983 1.00 71.81 211 PHE A N 1
ATOM 1625 C CA . PHE A 1 211 ? 17.402 -7.417 -13.336 1.00 71.81 211 PHE A CA 1
ATOM 1626 C C . PHE A 1 211 ? 18.616 -6.609 -13.788 1.00 71.81 211 PHE A C 1
ATOM 1628 O O . PHE A 1 211 ? 18.555 -5.842 -14.751 1.00 71.81 211 PHE A O 1
ATOM 1635 N N . ASN A 1 212 ? 19.727 -6.795 -13.079 1.00 63.72 212 ASN A N 1
ATOM 1636 C CA . ASN A 1 212 ? 21.042 -6.329 -13.498 1.00 63.72 212 ASN A CA 1
ATOM 1637 C C . ASN A 1 212 ? 21.863 -7.559 -13.851 1.00 63.72 212 ASN A C 1
ATOM 1639 O O . ASN A 1 212 ? 22.420 -8.211 -12.967 1.00 63.72 212 ASN A O 1
ATOM 1643 N N . VAL A 1 213 ? 21.825 -7.942 -15.120 1.00 62.66 213 VAL A N 1
ATOM 1644 C CA . VAL A 1 213 ? 22.298 -9.250 -15.560 1.00 62.66 213 VAL A CA 1
ATOM 1645 C C . VAL A 1 213 ? 23.050 -9.114 -16.874 1.00 62.66 213 VAL A C 1
ATOM 1647 O O . VAL A 1 213 ? 22.657 -8.357 -17.752 1.00 62.66 213 VAL A O 1
ATOM 1650 N N . SER A 1 214 ? 24.130 -9.877 -17.017 1.00 61.25 214 SER A N 1
ATOM 1651 C CA . SER A 1 214 ? 24.870 -10.004 -18.278 1.00 61.25 214 SER A CA 1
ATOM 1652 C C . SER A 1 214 ? 24.132 -10.859 -19.316 1.00 61.25 214 SER A C 1
ATOM 1654 O O . SER A 1 214 ? 24.524 -10.893 -20.475 1.00 61.25 214 SER A O 1
ATOM 1656 N N . HIS A 1 215 ? 23.065 -11.551 -18.903 1.00 62.38 215 HIS A N 1
ATOM 1657 C CA . HIS A 1 215 ? 22.233 -12.415 -19.739 1.00 62.38 215 HIS A CA 1
ATOM 1658 C C . HIS A 1 215 ? 20.769 -12.233 -19.339 1.00 62.38 215 HIS A C 1
ATOM 1660 O O . HIS A 1 215 ? 20.503 -12.098 -18.143 1.00 62.38 215 HIS A O 1
ATOM 1666 N N . PRO A 1 216 ? 19.798 -12.261 -20.263 1.00 65.12 216 PRO A N 1
ATOM 1667 C CA . PRO A 1 216 ? 18.413 -12.064 -19.889 1.00 65.12 216 PRO A CA 1
ATOM 1668 C C . PRO A 1 216 ? 17.910 -13.140 -18.936 1.00 65.12 216 PRO A C 1
ATOM 1670 O O . PRO A 1 216 ? 18.272 -14.314 -19.056 1.00 65.12 216 PRO A O 1
ATOM 1673 N N . PRO A 1 217 ? 17.023 -12.754 -18.017 1.00 70.69 217 PRO A N 1
ATOM 1674 C CA . PRO A 1 217 ? 16.383 -13.705 -17.135 1.00 70.69 217 PRO A CA 1
ATOM 1675 C C . PRO A 1 217 ? 15.459 -14.646 -17.925 1.00 70.69 217 PRO A C 1
ATOM 1677 O O . PRO A 1 217 ? 14.708 -14.228 -18.809 1.00 70.69 217 PRO A O 1
ATOM 1680 N N . GLN A 1 218 ? 15.501 -15.925 -17.559 1.00 78.25 218 GLN A N 1
ATOM 1681 C CA . GLN A 1 218 ? 14.578 -16.956 -18.032 1.00 78.25 218 GLN A CA 1
ATOM 1682 C C . GLN A 1 218 ? 13.588 -17.310 -16.921 1.00 78.25 218 GLN A C 1
ATOM 1684 O O . GLN A 1 218 ? 13.925 -17.252 -15.738 1.00 78.25 218 GLN A O 1
ATOM 1689 N N . ASN A 1 219 ? 12.380 -17.716 -17.307 1.00 79.62 219 ASN A N 1
ATOM 1690 C CA . ASN A 1 219 ? 11.298 -18.152 -16.427 1.00 79.62 219 ASN A CA 1
ATOM 1691 C C . ASN A 1 219 ? 10.963 -17.127 -15.335 1.00 79.62 219 ASN A C 1
ATOM 1693 O O . ASN A 1 219 ? 10.919 -17.439 -14.144 1.00 79.62 219 ASN A O 1
ATOM 1697 N N . ILE A 1 220 ? 10.714 -15.888 -15.749 1.00 79.94 220 ILE A N 1
ATOM 1698 C CA . ILE A 1 220 ? 10.303 -14.818 -14.847 1.00 79.94 220 ILE A CA 1
ATOM 1699 C C . ILE A 1 220 ? 8.842 -15.035 -14.470 1.00 79.94 220 ILE A C 1
ATOM 1701 O O . ILE A 1 220 ? 7.990 -15.227 -15.337 1.00 79.94 220 ILE A O 1
ATOM 1705 N N . SER A 1 221 ? 8.527 -14.948 -13.183 1.00 81.69 221 SER A N 1
ATOM 1706 C CA . SER A 1 221 ? 7.144 -14.934 -12.717 1.00 81.69 221 SER A CA 1
ATOM 1707 C C . SER A 1 221 ? 6.941 -13.872 -11.655 1.00 81.69 221 SER A C 1
ATOM 1709 O O . SER A 1 221 ? 7.716 -13.807 -10.702 1.00 81.69 221 SER A O 1
ATOM 1711 N N . PHE A 1 222 ? 5.880 -13.089 -11.790 1.00 78.38 222 PHE A N 1
ATOM 1712 C CA . PHE A 1 222 ? 5.527 -12.058 -10.828 1.00 78.38 222 PHE A CA 1
ATOM 1713 C C . PHE A 1 222 ? 4.024 -11.869 -10.757 1.00 78.38 222 PHE A C 1
ATOM 1715 O O . PHE A 1 222 ? 3.292 -12.120 -11.714 1.00 78.38 222 PHE A O 1
ATOM 1722 N N . VAL A 1 223 ? 3.570 -11.471 -9.574 1.00 78.56 223 VAL A N 1
ATOM 1723 C CA . VAL A 1 223 ? 2.159 -11.296 -9.254 1.00 78.56 223 VAL A CA 1
ATOM 1724 C C . VAL A 1 223 ? 1.931 -9.830 -8.942 1.00 78.56 223 VAL A C 1
ATOM 1726 O O . VAL A 1 223 ? 2.628 -9.252 -8.112 1.00 78.56 223 VAL A O 1
ATOM 1729 N N . ALA A 1 224 ? 0.946 -9.251 -9.610 1.00 72.12 224 ALA A N 1
ATOM 1730 C CA . ALA A 1 224 ? 0.427 -7.924 -9.336 1.00 72.12 224 ALA A CA 1
ATOM 1731 C C . ALA A 1 224 ? -0.992 -8.056 -8.783 1.00 72.12 224 ALA A C 1
ATOM 1733 O O . ALA A 1 224 ? -1.780 -8.865 -9.277 1.00 72.12 224 ALA A O 1
ATOM 1734 N N . SER A 1 225 ? -1.333 -7.262 -7.775 1.00 71.19 225 SER A N 1
ATOM 1735 C CA . SER A 1 225 ? -2.672 -7.241 -7.178 1.00 71.19 225 SER A CA 1
ATOM 1736 C C . SER A 1 225 ? -3.139 -5.812 -6.977 1.00 71.19 225 SER A C 1
ATOM 1738 O O . SER A 1 225 ? -2.379 -4.995 -6.464 1.00 71.19 225 SER A O 1
ATOM 1740 N N . GLU A 1 226 ? -4.392 -5.539 -7.329 1.00 69.50 226 GLU A N 1
ATOM 1741 C CA . GLU A 1 226 ? -5.029 -4.245 -7.113 1.00 69.50 226 GLU A CA 1
ATOM 1742 C C . GLU A 1 226 ? -6.314 -4.413 -6.294 1.00 69.50 226 GLU A C 1
ATOM 1744 O O . GLU A 1 226 ? -7.086 -5.358 -6.493 1.00 69.50 226 GLU A O 1
ATOM 1749 N N . ASN A 1 227 ? -6.538 -3.469 -5.377 1.00 61.53 227 ASN A N 1
ATOM 1750 C CA . ASN A 1 227 ? -7.680 -3.462 -4.456 1.00 61.53 227 ASN A CA 1
ATOM 1751 C C . ASN A 1 227 ? -8.748 -2.436 -4.872 1.00 61.53 227 ASN A C 1
ATOM 1753 O O . ASN A 1 227 ? -9.613 -2.081 -4.069 1.00 61.53 227 ASN A O 1
ATOM 1757 N N . GLU A 1 228 ? -8.672 -1.899 -6.091 1.00 56.62 228 GLU A N 1
ATOM 1758 C CA . GLU A 1 228 ? -9.658 -0.955 -6.614 1.00 56.62 228 GLU A CA 1
ATOM 1759 C C . GLU A 1 228 ? -10.876 -1.644 -7.239 1.00 56.62 228 GLU A C 1
ATOM 1761 O O . GLU A 1 228 ? -10.813 -2.715 -7.835 1.00 56.62 228 GLU A O 1
ATOM 1766 N N . TYR A 1 229 ? -12.012 -0.957 -7.129 1.00 49.38 229 TYR A N 1
ATOM 1767 C CA . TYR A 1 229 ? -13.329 -1.392 -7.592 1.00 49.38 229 TYR A CA 1
ATOM 1768 C C . TYR A 1 229 ? -13.513 -1.378 -9.122 1.00 49.38 229 TYR A C 1
ATOM 1770 O O . TYR A 1 229 ? -14.535 -1.845 -9.627 1.00 49.38 229 TYR A O 1
ATOM 1778 N N . LEU A 1 230 ? -12.561 -0.804 -9.865 1.00 54.72 230 LEU A N 1
ATOM 1779 C CA . LEU A 1 230 ? -12.674 -0.535 -11.300 1.00 54.72 230 LEU A CA 1
ATOM 1780 C C . LEU A 1 230 ? -11.985 -1.609 -12.154 1.00 54.72 230 LEU A C 1
ATOM 1782 O O . LEU A 1 230 ? -11.237 -2.448 -11.666 1.00 54.72 230 LEU A O 1
ATOM 1786 N N . THR A 1 231 ? -12.273 -1.598 -13.458 1.00 59.16 231 THR A N 1
ATOM 1787 C CA . THR A 1 231 ? -11.724 -2.547 -14.435 1.00 59.16 231 THR A CA 1
ATOM 1788 C C . THR A 1 231 ? -10.205 -2.412 -14.547 1.00 59.16 231 THR A C 1
ATOM 1790 O O . THR A 1 231 ? -9.720 -1.460 -15.170 1.00 59.16 231 THR A O 1
ATOM 1793 N N . LEU A 1 232 ? -9.456 -3.375 -14.004 1.00 66.56 232 LEU A N 1
ATOM 1794 C CA . LEU A 1 232 ? -8.021 -3.484 -14.240 1.00 66.56 232 LEU A CA 1
ATOM 1795 C C . LEU A 1 232 ? -7.779 -3.666 -15.746 1.00 66.56 232 LEU A C 1
ATOM 1797 O O . LEU A 1 232 ? -8.371 -4.535 -16.383 1.00 66.56 232 LEU A O 1
ATOM 1801 N N . SER A 1 233 ? -6.930 -2.829 -16.339 1.00 70.94 233 SER A N 1
ATOM 1802 C CA . SER A 1 233 ? -6.348 -3.111 -17.662 1.00 70.94 233 SER A CA 1
ATOM 1803 C C . SER A 1 233 ? -4.839 -3.003 -17.497 1.00 70.94 233 SER A C 1
ATOM 1805 O O . SER A 1 233 ? -4.293 -1.906 -17.642 1.00 70.94 233 SER A O 1
ATOM 1807 N N . PRO A 1 234 ? -4.197 -4.088 -17.037 1.00 78.62 234 PRO A N 1
ATOM 1808 C CA . PRO A 1 234 ? -2.783 -4.054 -16.746 1.00 78.62 234 PRO A CA 1
ATOM 1809 C C . PRO A 1 234 ? -1.988 -4.021 -18.055 1.00 78.62 234 PRO A C 1
ATOM 1811 O O . PRO A 1 234 ? -2.397 -4.576 -19.073 1.00 78.62 234 PRO A O 1
ATOM 1814 N N . TYR A 1 235 ? -0.837 -3.372 -18.037 1.00 83.25 235 TYR A N 1
ATOM 1815 C CA . TYR A 1 235 ? 0.153 -3.464 -19.101 1.00 83.25 235 TYR A CA 1
ATOM 1816 C C . TYR A 1 235 ? 1.541 -3.589 -18.491 1.00 83.25 235 TYR A C 1
ATOM 1818 O O . TYR A 1 235 ? 1.791 -3.142 -17.371 1.00 83.25 235 TYR A O 1
ATOM 1826 N N . LEU A 1 236 ? 2.429 -4.229 -19.237 1.00 84.81 236 LEU A N 1
ATOM 1827 C CA . LEU A 1 236 ? 3.835 -4.363 -18.915 1.00 84.81 236 LEU A CA 1
ATOM 1828 C C . LEU A 1 236 ? 4.608 -3.201 -19.527 1.00 84.81 236 LEU A C 1
ATOM 1830 O O . LEU A 1 236 ? 4.382 -2.831 -20.679 1.00 84.81 236 LEU A O 1
ATOM 1834 N N . ILE A 1 237 ? 5.548 -2.655 -18.769 1.00 84.56 237 ILE A N 1
ATOM 1835 C CA . ILE A 1 237 ? 6.618 -1.818 -19.298 1.00 84.56 237 ILE A CA 1
ATOM 1836 C C . ILE A 1 237 ? 7.924 -2.576 -19.123 1.00 84.56 237 ILE A C 1
ATOM 1838 O O . ILE A 1 237 ? 8.299 -2.909 -18.000 1.00 84.56 237 ILE A O 1
ATOM 1842 N N . PHE A 1 238 ? 8.629 -2.793 -20.227 1.00 84.69 238 PHE A N 1
ATOM 1843 C CA . PHE A 1 238 ? 10.015 -3.229 -20.232 1.00 84.69 238 PHE A CA 1
ATOM 1844 C C . PHE A 1 238 ? 10.910 -2.012 -20.431 1.00 84.69 238 PHE A C 1
ATOM 1846 O O . PHE A 1 238 ? 10.903 -1.400 -21.495 1.00 84.69 238 PHE A O 1
ATOM 1853 N N . GLN A 1 239 ? 11.681 -1.647 -19.413 1.00 85.75 239 GLN A N 1
ATOM 1854 C CA . GLN A 1 239 ? 12.744 -0.657 -19.534 1.00 85.75 239 GLN A CA 1
ATOM 1855 C C . GLN A 1 239 ? 14.067 -1.382 -19.776 1.00 85.75 239 GLN A C 1
ATOM 1857 O O . GLN A 1 239 ? 14.483 -2.154 -18.912 1.00 85.75 239 GLN A O 1
ATOM 1862 N N . HIS A 1 240 ? 14.716 -1.163 -20.922 1.00 83.75 240 HIS A N 1
ATOM 1863 C CA . HIS A 1 240 ? 15.925 -1.900 -21.293 1.00 83.75 240 HIS A CA 1
ATOM 1864 C C . HIS A 1 240 ? 16.950 -1.103 -22.107 1.00 83.75 240 HIS A C 1
ATOM 1866 O O . HIS A 1 240 ? 16.631 -0.090 -22.720 1.00 83.75 240 HIS A O 1
ATOM 1872 N N . THR A 1 241 ? 18.195 -1.590 -22.125 1.00 81.75 241 THR A N 1
ATOM 1873 C CA . THR A 1 241 ? 19.338 -1.027 -22.880 1.00 81.75 241 THR A CA 1
ATOM 1874 C C . THR A 1 241 ? 19.800 -1.914 -24.041 1.00 81.75 241 THR A C 1
ATOM 1876 O O . THR A 1 241 ? 20.889 -1.728 -24.565 1.00 81.75 241 THR A O 1
ATOM 1879 N N . CYS A 1 242 ? 18.966 -2.875 -24.442 1.00 77.25 242 CYS A N 1
ATOM 1880 C CA . CYS A 1 242 ? 19.241 -3.909 -25.447 1.00 77.25 242 CYS A CA 1
ATOM 1881 C C . CYS A 1 242 ? 19.999 -3.431 -26.713 1.00 77.25 242 CYS A C 1
ATOM 1883 O O . CYS A 1 242 ? 20.985 -4.059 -27.073 1.00 77.25 242 CYS A O 1
ATOM 1885 N N . ASN A 1 243 ? 19.624 -2.287 -27.308 1.00 72.19 243 ASN A N 1
ATOM 1886 C CA . ASN A 1 243 ? 20.263 -1.718 -28.512 1.00 72.19 243 ASN A CA 1
ATOM 1887 C C . ASN A 1 243 ? 20.986 -0.380 -28.252 1.00 72.19 243 ASN A C 1
ATOM 1889 O O . ASN A 1 243 ? 21.044 0.490 -29.121 1.00 72.19 243 ASN A O 1
ATOM 1893 N N . GLY A 1 244 ? 21.508 -0.175 -27.040 1.00 76.19 244 GLY A N 1
ATOM 1894 C CA . GLY A 1 244 ? 22.250 1.032 -26.672 1.00 76.19 244 GLY A CA 1
ATOM 1895 C C . GLY A 1 244 ? 21.491 1.925 -25.687 1.00 76.19 244 GLY A C 1
ATOM 1896 O O . GLY A 1 244 ? 21.507 1.631 -24.488 1.00 76.19 244 GLY A O 1
ATOM 1897 N N . PRO A 1 245 ? 20.884 3.048 -26.125 1.00 80.25 245 PRO A N 1
ATOM 1898 C CA . PRO A 1 245 ? 20.219 3.968 -25.211 1.00 80.25 245 PRO A CA 1
ATOM 1899 C C . PRO A 1 245 ? 19.017 3.303 -24.536 1.00 80.25 245 PRO A C 1
ATOM 1901 O O . PRO A 1 245 ? 18.370 2.417 -25.090 1.00 80.25 245 PRO A O 1
ATOM 1904 N N . CYS A 1 246 ? 18.722 3.751 -23.319 1.00 82.50 246 CYS A N 1
ATOM 1905 C CA . CYS A 1 246 ? 17.608 3.226 -22.544 1.00 82.50 246 CYS A CA 1
ATOM 1906 C C . CYS A 1 246 ? 16.277 3.507 -23.259 1.00 82.50 246 CYS A C 1
ATOM 1908 O O . CYS A 1 246 ? 15.971 4.657 -23.588 1.00 82.50 246 CYS A O 1
ATOM 1910 N N . VAL A 1 247 ? 15.474 2.461 -23.444 1.00 85.25 247 VAL A N 1
ATOM 1911 C CA . VAL A 1 247 ? 14.122 2.525 -24.009 1.00 85.25 247 VAL A CA 1
ATOM 1912 C C . VAL A 1 247 ? 13.099 1.902 -23.060 1.00 85.25 247 VAL A C 1
ATOM 1914 O O . VAL A 1 247 ? 13.415 0.988 -22.299 1.00 85.25 247 VAL A O 1
ATOM 1917 N N . ARG A 1 248 ? 11.867 2.414 -23.099 1.00 85.19 248 ARG A N 1
ATOM 1918 C CA . ARG A 1 248 ? 10.674 1.872 -22.444 1.00 85.19 248 ARG A CA 1
ATOM 1919 C C . ARG A 1 248 ? 9.718 1.346 -23.505 1.00 85.19 248 ARG A C 1
ATOM 1921 O O . ARG A 1 248 ? 9.210 2.119 -24.316 1.00 85.19 248 ARG A O 1
ATOM 1928 N N . SER A 1 249 ? 9.447 0.054 -23.438 1.00 86.12 249 SER A N 1
ATOM 1929 C CA . SER A 1 249 ? 8.588 -0.683 -24.359 1.00 86.12 249 SER A CA 1
ATOM 1930 C C . SER A 1 249 ? 7.330 -1.148 -23.632 1.00 86.12 249 SER A C 1
ATOM 1932 O O . SER A 1 249 ? 7.420 -1.779 -22.578 1.00 86.12 249 SER A O 1
ATOM 1934 N N . ARG A 1 250 ? 6.155 -0.809 -24.163 1.00 86.00 250 ARG A N 1
ATOM 1935 C CA . ARG A 1 250 ? 4.852 -1.139 -23.576 1.00 86.00 250 ARG A CA 1
ATOM 1936 C C . ARG A 1 250 ? 4.255 -2.379 -24.230 1.00 86.00 250 ARG A C 1
ATOM 1938 O O . ARG A 1 250 ? 4.133 -2.439 -25.448 1.00 86.00 250 ARG A O 1
ATOM 1945 N N . HIS A 1 251 ? 3.790 -3.308 -23.405 1.00 86.44 251 HIS A N 1
ATOM 1946 C CA . HIS A 1 251 ? 3.084 -4.512 -23.833 1.00 86.44 251 HIS A CA 1
ATOM 1947 C C . HIS A 1 251 ? 1.773 -4.655 -23.065 1.00 86.44 251 HIS A C 1
ATOM 1949 O O . HIS A 1 251 ? 1.770 -4.816 -21.845 1.00 86.44 251 HIS A O 1
ATOM 1955 N N . ASN A 1 252 ? 0.639 -4.554 -23.747 1.00 85.06 252 ASN A N 1
ATOM 1956 C CA . ASN A 1 252 ? -0.666 -4.637 -23.103 1.00 85.06 252 ASN A CA 1
ATOM 1957 C C . ASN A 1 252 ? -0.988 -6.074 -22.673 1.00 85.06 252 ASN A C 1
ATOM 1959 O O . ASN A 1 252 ? -0.839 -7.014 -23.449 1.00 85.06 252 ASN A O 1
ATOM 1963 N N . ILE A 1 253 ? -1.497 -6.240 -21.447 1.00 84.19 253 ILE A N 1
ATOM 1964 C CA . ILE A 1 253 ? -2.046 -7.521 -21.000 1.00 84.19 253 ILE A CA 1
ATOM 1965 C C . ILE A 1 253 ? -3.553 -7.507 -21.289 1.00 84.19 253 ILE A C 1
ATOM 1967 O O . ILE A 1 253 ? -4.261 -6.608 -20.814 1.00 84.19 253 ILE A O 1
ATOM 1971 N N . PRO A 1 254 ? -4.077 -8.487 -22.043 1.00 84.81 254 PRO A N 1
ATOM 1972 C CA . PRO A 1 254 ? -5.505 -8.563 -22.313 1.00 84.81 254 PRO A CA 1
ATOM 1973 C C . PRO A 1 254 ? -6.330 -8.713 -21.022 1.00 84.81 254 PRO A C 1
ATOM 1975 O O . PRO A 1 254 ? -5.925 -9.377 -20.063 1.00 84.81 254 PRO A O 1
ATOM 1978 N N . LYS A 1 255 ? -7.505 -8.076 -20.981 1.00 78.38 255 LYS A N 1
ATOM 1979 C CA . LYS A 1 255 ? -8.348 -7.977 -19.771 1.00 78.38 255 LYS A CA 1
ATOM 1980 C C . LYS A 1 255 ? -8.851 -9.332 -19.274 1.00 78.38 255 LYS A C 1
ATOM 1982 O O . LYS A 1 255 ? -9.148 -9.479 -18.094 1.00 78.38 255 LYS A O 1
ATOM 1987 N N . GLU A 1 256 ? -8.944 -10.318 -20.153 1.00 81.88 256 GLU A N 1
ATOM 1988 C CA . GLU A 1 256 ? -9.335 -11.691 -19.842 1.00 81.88 256 GLU A CA 1
ATOM 1989 C C . GLU A 1 256 ? -8.361 -12.409 -18.894 1.00 81.88 256 GLU A C 1
ATOM 1991 O O . GLU A 1 256 ? -8.753 -13.380 -18.251 1.00 81.88 256 GLU A O 1
ATOM 1996 N N . TYR A 1 257 ? -7.125 -11.918 -18.753 1.00 83.56 257 TYR A N 1
ATOM 1997 C CA . TYR A 1 257 ? -6.137 -12.474 -17.825 1.00 83.56 257 TYR A CA 1
ATOM 1998 C C . TYR A 1 257 ? -6.199 -11.858 -16.419 1.00 83.56 257 TYR A C 1
ATOM 2000 O O . TYR A 1 257 ? -5.473 -12.292 -15.522 1.00 83.56 257 TYR A O 1
ATOM 2008 N N . VAL A 1 258 ? -7.079 -10.877 -16.193 1.00 79.94 258 VAL A N 1
ATOM 2009 C CA . VAL A 1 258 ? -7.360 -10.332 -14.858 1.00 79.94 258 VAL A CA 1
ATOM 2010 C C . VAL A 1 258 ? -8.082 -11.389 -14.016 1.00 79.94 258 VAL A C 1
ATOM 2012 O O . VAL A 1 258 ? -9.135 -11.898 -14.389 1.00 79.94 258 VAL A O 1
ATOM 2015 N N . GLY A 1 259 ? -7.517 -11.711 -12.856 1.00 76.44 259 GLY A N 1
ATOM 2016 C CA . GLY A 1 259 ? -7.900 -12.832 -11.994 1.00 76.44 259 GLY A CA 1
ATOM 2017 C C . GLY A 1 259 ? -7.222 -14.157 -12.360 1.00 76.44 259 GLY A C 1
ATOM 2018 O O . GLY A 1 259 ? -7.592 -15.196 -11.815 1.00 76.44 259 GLY A O 1
ATOM 2019 N N . GLY A 1 260 ? -6.274 -14.146 -13.304 1.00 84.06 260 GLY A N 1
ATOM 2020 C CA . GLY A 1 260 ? -5.670 -15.345 -13.878 1.00 84.06 260 GLY A CA 1
ATOM 2021 C C . GLY A 1 260 ? -4.163 -15.235 -14.114 1.00 84.06 260 GLY A C 1
ATOM 2022 O O . GLY A 1 260 ? -3.448 -14.466 -13.464 1.00 84.06 260 GLY A O 1
ATOM 2023 N N . VAL A 1 261 ? -3.674 -16.067 -15.038 1.00 87.44 261 VAL A N 1
ATOM 2024 C CA . VAL A 1 261 ? -2.253 -16.170 -15.383 1.00 87.44 261 VAL A CA 1
ATOM 2025 C C . VAL A 1 261 ? -2.052 -15.783 -16.844 1.00 87.44 261 VAL A C 1
ATOM 2027 O O . VAL A 1 261 ? -2.507 -16.497 -17.735 1.00 87.44 261 VAL A O 1
ATOM 2030 N N . TYR A 1 262 ? -1.348 -14.681 -17.082 1.00 87.25 262 TYR A N 1
ATOM 2031 C CA . TYR A 1 262 ? -0.836 -14.306 -18.394 1.00 87.25 262 TYR A CA 1
ATOM 2032 C C . TYR A 1 262 ? 0.503 -15.012 -18.621 1.00 87.25 262 TYR A C 1
ATOM 2034 O O . TYR A 1 262 ? 1.433 -14.845 -17.829 1.00 87.25 262 TYR A O 1
ATOM 2042 N N . VAL A 1 263 ? 0.591 -15.830 -19.669 1.00 88.75 263 VAL A N 1
ATOM 2043 C CA . VAL A 1 263 ? 1.802 -16.587 -20.006 1.00 88.75 263 VAL A CA 1
ATOM 2044 C C . VAL A 1 263 ? 2.295 -16.135 -21.366 1.00 88.75 263 VAL A C 1
ATOM 2046 O O . VAL A 1 263 ? 1.593 -16.302 -22.357 1.00 88.75 263 VAL A O 1
ATOM 2049 N N . GLU A 1 264 ? 3.519 -15.627 -21.399 1.00 86.31 264 GLU A N 1
ATOM 2050 C CA . GLU A 1 264 ? 4.235 -15.287 -22.619 1.00 86.31 264 GLU A CA 1
ATOM 2051 C C . GLU A 1 264 ? 5.453 -16.200 -22.732 1.00 86.31 264 GLU A C 1
ATOM 2053 O O . GLU A 1 264 ? 6.315 -16.213 -21.852 1.00 86.31 264 GLU A O 1
ATOM 2058 N N . SER A 1 265 ? 5.537 -17.008 -23.787 1.00 85.50 265 SER A N 1
ATOM 2059 C CA . SER A 1 265 ? 6.658 -17.945 -23.926 1.00 85.50 265 SER A CA 1
ATOM 2060 C C . SER A 1 265 ? 7.970 -17.219 -24.199 1.00 85.50 265 SER A C 1
ATOM 2062 O O . SER A 1 265 ? 9.007 -17.626 -23.680 1.00 85.50 265 SER A O 1
ATOM 2064 N N . ARG A 1 266 ? 7.925 -16.145 -24.995 1.00 84.56 266 ARG A N 1
ATOM 2065 C CA . ARG A 1 266 ? 9.107 -15.384 -25.390 1.00 84.56 266 ARG A CA 1
ATOM 2066 C C . ARG A 1 266 ? 8.756 -13.918 -25.620 1.00 84.56 266 ARG A C 1
ATOM 2068 O O . ARG A 1 266 ? 7.843 -13.623 -26.377 1.00 84.56 266 ARG A O 1
ATOM 2075 N N . VAL A 1 267 ? 9.528 -13.017 -25.021 1.00 86.50 267 VAL A N 1
ATOM 2076 C CA . VAL A 1 267 ? 9.462 -11.572 -25.260 1.00 86.50 267 VAL A CA 1
ATOM 2077 C C . VAL A 1 267 ? 10.719 -11.146 -26.004 1.00 86.50 267 VAL A C 1
ATOM 2079 O O . VAL A 1 267 ? 11.838 -11.367 -25.539 1.00 86.50 267 VAL A O 1
ATOM 2082 N N . GLU A 1 268 ? 10.546 -10.522 -27.162 1.00 86.00 268 GLU A N 1
ATOM 2083 C CA . GLU A 1 268 ? 11.635 -9.921 -27.925 1.00 86.00 268 GLU A CA 1
ATOM 2084 C C . GLU A 1 268 ? 11.658 -8.412 -27.667 1.00 86.00 268 GLU A C 1
ATOM 2086 O O . GLU A 1 268 ? 10.777 -7.687 -28.114 1.00 86.00 268 GLU A O 1
ATOM 2091 N N . LEU A 1 269 ? 12.664 -7.929 -26.936 1.00 82.00 269 LEU A N 1
ATOM 2092 C CA . LEU A 1 269 ? 12.809 -6.521 -26.540 1.00 82.00 269 LEU A CA 1
ATOM 2093 C C . LEU A 1 269 ? 13.050 -5.571 -27.725 1.00 82.00 269 LEU A C 1
ATOM 2095 O O . LEU A 1 269 ? 12.804 -4.375 -27.612 1.00 82.00 269 LEU A O 1
ATOM 2099 N N . ASN A 1 270 ? 13.487 -6.104 -28.865 1.00 76.06 270 ASN A N 1
ATOM 2100 C CA . ASN A 1 270 ? 13.607 -5.377 -30.132 1.00 76.06 270 ASN A CA 1
ATOM 2101 C C . ASN A 1 270 ? 12.408 -5.594 -31.069 1.00 76.06 270 ASN A C 1
ATOM 2103 O O . ASN A 1 270 ? 12.407 -5.112 -32.201 1.00 76.06 270 ASN A O 1
ATOM 2107 N N . GLY A 1 271 ? 11.409 -6.348 -30.613 1.00 73.88 271 GLY A N 1
ATOM 2108 C CA . GLY A 1 271 ? 10.209 -6.649 -31.369 1.00 73.88 271 GLY A CA 1
ATOM 2109 C C . GLY A 1 271 ? 9.238 -5.474 -31.439 1.00 73.88 271 GLY A C 1
ATOM 2110 O O . GLY A 1 271 ? 9.518 -4.343 -31.038 1.00 73.88 271 GLY A O 1
ATOM 2111 N N . THR A 1 272 ? 8.054 -5.754 -31.974 1.00 72.19 272 THR A N 1
ATOM 2112 C CA . THR A 1 272 ? 6.971 -4.773 -32.057 1.00 72.19 272 THR A CA 1
ATOM 2113 C C . THR A 1 272 ? 6.246 -4.695 -30.718 1.00 72.19 272 THR A C 1
ATOM 2115 O O . THR A 1 272 ? 5.678 -5.681 -30.258 1.00 72.19 272 THR A O 1
ATOM 2118 N N . PHE A 1 273 ? 6.259 -3.511 -30.115 1.00 81.56 273 PHE A N 1
ATOM 2119 C CA . PHE A 1 273 ? 5.510 -3.181 -28.906 1.00 81.56 273 PHE A CA 1
ATOM 2120 C C . PHE A 1 273 ? 4.360 -2.231 -29.235 1.00 81.56 273 PHE A C 1
ATOM 2122 O O . PHE A 1 273 ? 4.350 -1.593 -30.289 1.00 81.56 273 PHE A O 1
ATOM 2129 N N . ASP A 1 274 ? 3.403 -2.112 -28.316 1.00 77.38 274 ASP A N 1
ATOM 2130 C CA . ASP A 1 274 ? 2.268 -1.196 -28.472 1.00 77.38 274 ASP A CA 1
ATOM 2131 C C . ASP A 1 274 ? 2.709 0.278 -28.458 1.00 77.38 274 ASP A C 1
ATOM 2133 O O . ASP A 1 274 ? 2.080 1.132 -29.081 1.00 77.38 274 ASP A O 1
ATOM 2137 N N . ASP A 1 275 ? 3.779 0.584 -27.721 1.00 78.31 275 ASP A N 1
ATOM 2138 C CA . ASP A 1 275 ? 4.412 1.902 -27.646 1.00 78.31 275 ASP A CA 1
ATOM 2139 C C . ASP A 1 275 ? 5.887 1.725 -27.255 1.00 78.31 275 ASP A C 1
ATOM 2141 O O . ASP A 1 275 ? 6.207 0.908 -26.387 1.00 78.31 275 ASP A O 1
ATOM 2145 N N . THR A 1 276 ? 6.783 2.503 -27.860 1.00 80.81 276 THR A N 1
ATOM 2146 C CA . THR A 1 276 ? 8.214 2.511 -27.527 1.00 80.81 276 THR A CA 1
ATOM 2147 C C . THR A 1 276 ? 8.690 3.950 -27.408 1.00 80.81 276 THR A C 1
ATOM 2149 O O . THR A 1 276 ? 8.569 4.740 -28.345 1.00 80.81 276 THR A O 1
ATOM 2152 N N . LYS A 1 277 ? 9.253 4.298 -26.250 1.00 83.00 277 LYS A N 1
ATOM 2153 C CA . LYS A 1 277 ? 9.747 5.646 -25.940 1.00 83.00 277 LYS A CA 1
ATOM 2154 C C . LYS A 1 277 ? 11.154 5.589 -25.355 1.00 83.00 277 LYS A C 1
ATOM 2156 O O . LYS A 1 277 ? 11.495 4.595 -24.720 1.00 83.00 277 LYS A O 1
ATOM 2161 N N . PRO A 1 278 ? 11.977 6.635 -25.516 1.00 82.12 278 PRO A N 1
ATOM 2162 C CA . PRO A 1 278 ? 13.194 6.758 -24.724 1.00 82.12 278 PRO A CA 1
ATOM 2163 C C . PRO A 1 278 ? 12.853 6.792 -23.225 1.00 82.12 278 PRO A C 1
ATOM 2165 O O . PRO A 1 278 ? 11.780 7.267 -22.833 1.00 82.12 278 PRO A O 1
ATOM 2168 N N . CYS A 1 279 ? 13.754 6.256 -22.400 1.00 75.00 279 CYS A N 1
ATOM 2169 C CA . CYS A 1 279 ? 13.712 6.487 -20.959 1.00 75.00 279 CYS A CA 1
ATOM 2170 C C . CYS A 1 279 ? 13.876 7.984 -20.659 1.00 75.00 279 CYS A C 1
ATOM 2172 O O . CYS A 1 279 ? 13.183 8.403 -19.705 1.00 75.00 279 CYS A O 1
#

Foldseek 3Di:
DDDDDDDDDPPPPPPPPPPPPPQLVVPFDWDFDDDPVVPDGGLEIDTHSAAWPDWDAQDPQWIWTAHPQQKIWIWGDPGRHDIDTQEIDGDDPFKHWDDKHQDQDLQFGIWTWIAGPQGKIWIKTAGNSHPDIDTPDIHGDPPDDDPPCPVPVVVVVVVVVVVVVSVPQPFWKFKEWEAEEAQPPDQFDQFKWKKKFKAWPVRRTQDIDTDGDSGTDGTDIDMGTDSHNDQTWIKIWIFICRPHATKIFIATDDSVRTVHYHYHHYHHPNDDGPDMDGD

Sequence (279 aa):
MSQKTETSDDDEDEVEENEDEVNPSLNPHVISVFDLRKCTDPVLTIKVGSSINRVGCLSKRLIYACTDDNKCSVFVPNAPDDVDYLFMRNGTEGRFLVDALKGGVDERPVALIECDAEGTVYVRTVSKDGKHSEVVMEWKGLSRISSFLLRSVMSRALLFSIVVATVLAKLQNVTVKIGEVTCGNEDYLDSLKLQALIIAVKDDLLGEMYFNVSHPPQNISFVASENEYLTLSPYLIFQHTCNGPCVRSRHNIPKEYVGGVYVESRVELNGTFDDTKPC

Secondary structure (DSSP, 8-state):
-----PPP---------------TTTS-EEEEEE-TTT-SSEEEEEEESS-EEEEEEEETTEEEEEETTS-EEEEEEEETTEEEEEEEEPPBTTEEEEEEEEEEETTEEEEEEEEETT-EEEEEEE-TTSS-EEEEEEEE------TT-TTTHHHHHHHHHHHHHTTS---EEEEEEEEEEE-TTSPPPTTEEEEEEEE-TTS-EEEEEEEEESS--EEEEEEEEE--SS----EEEEEE-TTSS-EEEEEEPPGGGTTSEEEEEEEETTS--SEEEE-